Protein AF-A0AA85FNT6-F1 (afdb_monomer)

Mean predicted aligned error: 9.41 Å

Foldseek 3Di:
DDDDDDDDDDPPPPPPPPPDPPVPVVVVVVVVVVVCVVDHDFDDFLCVDPPDDQVVVLVVLCVVLVHDADPLLLQQLQEAPQQQVLVVVVCVVPPDDRRHHLQVLLVQLLVLLVVQQQVVCCVVCVPDDSVLSVLLSCVLLPLQNQLVLLVVSVSQRNHRHADPDDSPDPDDRRDGDDSNSSSSSSSSVLSSLVVVPSVRSSVSCVVRSVVVVVVDDSCVRDPDPDVQVVVQVVCVVVVHDHDDDD

Nearest PDB structures (foldseek):
  7o9m-assembly1_c  TM=8.643E-01  e=1.124E-13  Homo sapiens
  7odt-assembly1_c  TM=8.786E-01  e=1.247E-13  Homo sapiens
  7oib-assembly1_c  TM=8.554E-01  e=7.805E-12  Homo sapiens
  1o0w-assembly1_A  TM=7.089E-01  e=4.058E-07  Thermotoga maritima
  3o2r-assembly2_D  TM=8.645E-01  e=4.260E-05  Campylobacter jejuni subsp. jejuni NCTC 11168 = ATCC 700819

Structure (mmCIF, N/CA/C/O backbone):
data_AF-A0AA85FNT6-F1
#
_entry.id   AF-A0AA85FNT6-F1
#
loop_
_atom_site.group_PDB
_atom_site.id
_atom_site.type_symbol
_atom_site.label_atom_id
_atom_site.label_alt_id
_atom_site.label_comp_id
_atom_site.label_asym_id
_atom_site.label_entity_id
_atom_site.label_seq_id
_atom_site.pdbx_PDB_ins_code
_atom_site.Cartn_x
_atom_site.Cartn_y
_atom_site.Cartn_z
_atom_site.occupancy
_atom_site.B_iso_or_equiv
_atom_site.auth_seq_id
_atom_site.auth_comp_id
_atom_site.auth_asym_id
_atom_site.auth_atom_id
_atom_site.pdbx_PDB_model_num
ATOM 1 N N . MET A 1 1 ? 49.563 -28.544 -79.074 1.00 44.88 1 MET A N 1
ATOM 2 C CA . MET A 1 1 ? 48.655 -28.972 -77.990 1.00 44.88 1 MET A CA 1
ATOM 3 C C . MET A 1 1 ? 49.356 -28.775 -76.656 1.00 44.88 1 MET A C 1
ATOM 5 O O . MET A 1 1 ? 50.267 -29.529 -76.359 1.00 44.88 1 MET A O 1
ATOM 9 N N . SER A 1 2 ? 48.954 -27.779 -75.871 1.00 40.62 2 SER A N 1
ATOM 10 C CA . SER A 1 2 ? 49.298 -27.687 -74.444 1.00 40.62 2 SER A CA 1
ATOM 11 C C . SER A 1 2 ? 48.318 -26.716 -73.781 1.00 40.62 2 SER A C 1
ATOM 13 O O . SER A 1 2 ? 48.414 -25.503 -73.935 1.00 40.62 2 SER A O 1
ATOM 15 N N . ARG A 1 3 ? 47.294 -27.256 -73.109 1.00 41.88 3 ARG A N 1
ATOM 16 C CA . ARG A 1 3 ? 46.358 -26.456 -72.310 1.00 41.88 3 ARG A CA 1
ATOM 17 C C . ARG A 1 3 ? 47.029 -26.152 -70.971 1.00 41.88 3 ARG A C 1
ATOM 19 O O . ARG A 1 3 ? 47.215 -27.058 -70.165 1.00 41.88 3 ARG A O 1
ATOM 26 N N . LEU A 1 4 ? 47.402 -24.893 -70.754 1.00 47.88 4 LEU A N 1
ATOM 27 C CA . LEU A 1 4 ? 47.796 -24.389 -69.441 1.00 47.88 4 LEU A CA 1
ATOM 28 C C . LEU A 1 4 ? 46.531 -24.279 -68.582 1.00 47.88 4 LEU A C 1
ATOM 30 O O . LEU A 1 4 ? 45.685 -23.421 -68.820 1.00 47.88 4 LEU A O 1
ATOM 34 N N . PHE A 1 5 ? 46.379 -25.177 -67.611 1.00 47.12 5 PHE A N 1
ATOM 35 C CA . PHE A 1 5 ? 45.337 -25.071 -66.596 1.00 47.12 5 PHE A CA 1
ATOM 36 C C . PHE A 1 5 ? 45.746 -24.005 -65.576 1.00 47.12 5 PHE A C 1
ATOM 38 O O . PHE A 1 5 ? 46.570 -24.246 -64.697 1.00 47.12 5 PHE A O 1
ATOM 45 N N . THR A 1 6 ? 45.173 -22.812 -65.697 1.00 53.00 6 THR A N 1
ATOM 46 C CA . THR A 1 6 ? 45.222 -21.785 -64.655 1.00 53.00 6 THR A CA 1
ATOM 47 C C . THR A 1 6 ? 44.269 -22.188 -63.532 1.00 53.00 6 THR A C 1
ATOM 49 O O . THR A 1 6 ? 43.051 -22.083 -63.675 1.00 53.00 6 THR A O 1
ATOM 52 N N . LEU A 1 7 ? 44.812 -22.674 -62.416 1.00 51.44 7 LEU A N 1
ATOM 53 C CA . LEU A 1 7 ? 44.054 -22.897 -61.186 1.00 51.44 7 LEU A CA 1
ATOM 54 C C . LEU A 1 7 ? 43.831 -21.546 -60.496 1.00 51.44 7 LEU A C 1
ATOM 56 O O . LEU A 1 7 ? 44.706 -21.041 -59.798 1.00 51.44 7 LEU A O 1
ATOM 60 N N . SER A 1 8 ? 42.662 -20.945 -60.702 1.00 50.38 8 SER A N 1
ATOM 61 C CA . SER A 1 8 ? 42.194 -19.818 -59.893 1.00 50.38 8 SER A CA 1
ATOM 62 C C . SER A 1 8 ? 41.763 -20.335 -58.513 1.00 50.38 8 SER A C 1
ATOM 64 O O . SER A 1 8 ? 40.858 -21.176 -58.457 1.00 50.38 8 SER A O 1
ATOM 66 N N . PRO A 1 9 ? 42.348 -19.870 -57.395 1.00 51.34 9 PRO A N 1
ATOM 67 C CA . PRO A 1 9 ? 41.895 -20.279 -56.076 1.00 51.34 9 PRO A CA 1
ATOM 68 C C . PRO A 1 9 ? 40.544 -19.618 -55.795 1.00 51.34 9 PRO A C 1
ATOM 70 O O . PRO A 1 9 ? 40.451 -18.411 -55.577 1.00 51.34 9 PRO A O 1
ATOM 73 N N . VAL A 1 10 ? 39.477 -20.415 -55.802 1.00 57.47 10 VAL A N 1
ATOM 74 C CA . VAL A 1 10 ? 38.183 -19.993 -55.266 1.00 57.47 10 VAL A CA 1
ATOM 75 C C . VAL A 1 10 ? 38.338 -19.933 -53.747 1.00 57.47 10 VAL A C 1
ATOM 77 O O . VAL A 1 10 ? 38.348 -20.963 -53.073 1.00 57.47 10 VAL A O 1
ATOM 80 N N . LEU A 1 11 ? 38.497 -18.728 -53.199 1.00 51.62 11 LEU A N 1
ATOM 81 C CA . LEU A 1 11 ? 38.378 -18.494 -51.762 1.00 51.62 11 LEU A CA 1
ATOM 82 C C . LEU A 1 11 ? 36.908 -18.668 -51.372 1.00 51.62 11 LEU A C 1
ATOM 84 O O . LEU A 1 11 ? 36.124 -17.723 -51.369 1.00 51.62 11 LEU A O 1
ATOM 88 N N . ILE A 1 12 ? 36.532 -19.904 -51.055 1.00 54.34 12 ILE A N 1
ATOM 89 C CA . ILE A 1 12 ? 35.276 -20.189 -50.371 1.00 54.34 12 ILE A CA 1
ATOM 90 C C . ILE A 1 12 ? 35.429 -19.600 -48.968 1.00 54.34 12 ILE A C 1
ATOM 92 O O . ILE A 1 12 ? 36.213 -20.103 -48.158 1.00 54.34 12 ILE A O 1
ATOM 96 N N . SER A 1 13 ? 34.707 -18.520 -48.671 1.00 54.81 13 SER A N 1
ATOM 97 C CA . SER A 1 13 ? 34.560 -18.030 -47.305 1.00 54.81 13 SER A CA 1
ATOM 98 C C . SER A 1 13 ? 33.762 -19.067 -46.515 1.00 54.81 13 SER A C 1
ATOM 100 O O . SER A 1 13 ? 32.540 -19.025 -46.399 1.00 54.81 13 SER A O 1
ATOM 102 N N . CYS A 1 14 ? 34.466 -20.060 -45.977 1.00 51.88 14 CYS A N 1
ATOM 103 C CA . CYS A 1 14 ? 33.907 -20.973 -45.000 1.00 51.88 14 CYS A CA 1
ATOM 104 C C . CYS A 1 14 ? 33.546 -20.146 -43.765 1.00 51.88 14 CYS A C 1
ATOM 106 O O . CYS A 1 14 ? 34.379 -19.958 -42.874 1.00 51.88 14 CYS A O 1
ATOM 108 N N . VAL A 1 15 ? 32.305 -19.659 -43.690 1.00 54.59 15 VAL A N 1
ATOM 109 C CA . VAL A 1 15 ? 31.705 -19.225 -42.430 1.00 54.59 15 VAL A CA 1
ATOM 110 C C . VAL A 1 15 ? 31.630 -20.480 -41.572 1.00 54.59 15 VAL A C 1
ATOM 112 O O . VAL A 1 15 ? 30.659 -21.237 -41.605 1.00 54.59 15 VAL A O 1
ATOM 115 N N . ARG A 1 16 ? 32.713 -20.760 -40.841 1.00 52.28 16 ARG A N 1
ATOM 116 C CA . ARG A 1 16 ? 32.728 -21.787 -39.811 1.00 52.28 16 ARG A CA 1
ATOM 117 C C . ARG A 1 16 ? 31.707 -21.327 -38.780 1.00 52.28 16 ARG A C 1
ATOM 119 O O . ARG A 1 16 ? 32.028 -20.532 -37.902 1.00 52.28 16 ARG A O 1
ATOM 126 N N . HIS A 1 17 ? 30.486 -21.848 -38.862 1.00 54.78 17 HIS A N 1
ATOM 127 C CA . HIS A 1 17 ? 29.647 -21.996 -37.683 1.00 54.78 17 HIS A CA 1
ATOM 128 C C . HIS A 1 17 ? 30.419 -22.924 -36.744 1.00 54.78 17 HIS A C 1
ATOM 130 O O . HIS A 1 17 ? 30.263 -24.145 -36.775 1.00 54.78 17 HIS A O 1
ATOM 136 N N . GLY A 1 18 ? 31.359 -22.350 -35.991 1.00 64.19 18 GLY A N 1
ATOM 137 C CA . GLY A 1 18 ? 32.153 -23.063 -35.011 1.00 64.19 18 GLY A CA 1
ATOM 138 C C . GLY A 1 18 ? 31.174 -23.656 -34.021 1.00 64.19 18 GLY A C 1
ATOM 139 O O . GLY A 1 18 ? 30.570 -22.926 -33.234 1.00 64.19 18 GLY A O 1
ATOM 140 N N . ARG A 1 19 ? 30.957 -24.973 -34.104 1.00 71.81 19 ARG A N 1
ATOM 141 C CA . ARG A 1 19 ? 30.133 -25.689 -33.136 1.00 71.81 19 ARG A CA 1
ATOM 142 C C . ARG A 1 19 ? 30.777 -25.448 -31.778 1.00 71.81 19 ARG A C 1
ATOM 144 O O . ARG A 1 19 ? 31.842 -25.996 -31.501 1.00 71.81 19 ARG A O 1
ATOM 151 N N . ARG A 1 20 ? 30.168 -24.585 -30.958 1.00 78.94 20 ARG A N 1
ATOM 152 C CA . ARG A 1 20 ? 30.641 -24.349 -29.593 1.00 78.94 20 ARG A CA 1
ATOM 153 C C . ARG A 1 20 ? 30.646 -25.703 -28.884 1.00 78.94 20 ARG A C 1
ATOM 155 O O . ARG A 1 20 ? 29.611 -26.378 -28.899 1.00 78.94 20 ARG A O 1
ATOM 162 N N . PRO A 1 21 ? 31.776 -26.137 -28.308 1.00 86.62 21 PRO A N 1
ATOM 163 C CA . PRO A 1 21 ? 31.811 -27.417 -27.634 1.00 86.62 21 PRO A CA 1
ATOM 164 C C . PRO A 1 21 ? 30.814 -27.429 -26.472 1.00 86.62 21 PRO A C 1
ATOM 166 O O . PRO A 1 21 ? 30.593 -26.422 -25.793 1.00 86.62 21 PRO A O 1
ATOM 169 N N . ARG A 1 22 ? 30.179 -28.589 -26.268 1.00 87.62 22 ARG A N 1
ATOM 170 C CA . ARG A 1 22 ? 29.011 -28.746 -25.384 1.00 87.62 22 ARG A CA 1
ATOM 171 C C . ARG A 1 22 ? 29.302 -28.347 -23.929 1.00 87.62 22 ARG A C 1
ATOM 173 O O . ARG A 1 22 ? 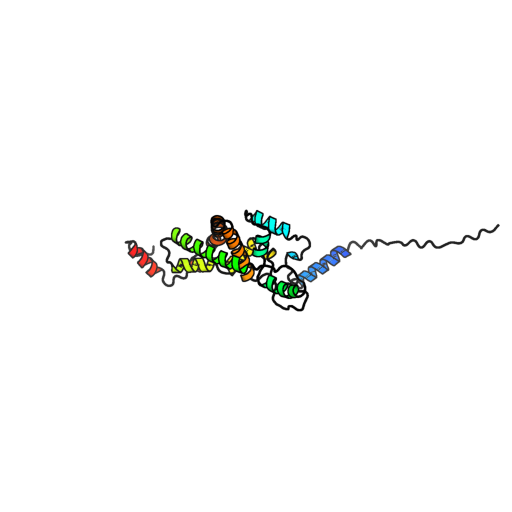28.378 -27.946 -23.233 1.00 87.62 22 ARG A O 1
ATOM 180 N N . PHE A 1 23 ? 30.569 -28.388 -23.504 1.00 90.62 23 PHE A N 1
ATOM 181 C CA . PHE A 1 23 ? 31.010 -28.005 -22.159 1.00 90.62 23 PHE A CA 1
ATOM 182 C C . PHE A 1 23 ? 30.989 -26.489 -21.892 1.00 90.62 23 PHE A C 1
ATOM 184 O O . PHE A 1 23 ? 30.957 -26.087 -20.734 1.00 90.62 23 PHE A O 1
ATOM 191 N N . ILE A 1 24 ? 30.977 -25.630 -22.921 1.00 93.38 24 ILE A N 1
ATOM 192 C CA . ILE A 1 24 ? 31.037 -24.171 -22.715 1.00 93.38 24 ILE A CA 1
ATOM 193 C C . ILE A 1 24 ? 29.790 -23.668 -21.991 1.00 93.38 24 ILE A C 1
ATOM 195 O O . ILE A 1 24 ? 29.893 -22.856 -21.081 1.00 93.38 24 ILE A O 1
ATOM 199 N N . ARG A 1 25 ? 28.602 -24.147 -22.377 1.00 93.19 25 ARG A N 1
ATOM 200 C CA . ARG A 1 25 ? 27.343 -23.722 -21.751 1.00 93.19 25 ARG A CA 1
ATOM 201 C C . ARG A 1 25 ? 27.286 -24.044 -20.248 1.00 93.19 25 ARG A C 1
ATOM 203 O O . ARG A 1 25 ? 26.996 -23.115 -19.499 1.00 93.19 25 ARG A O 1
ATOM 210 N N . PRO A 1 26 ? 27.534 -25.287 -19.784 1.00 96.12 26 PRO A N 1
ATOM 211 C CA . PRO A 1 26 ? 27.536 -25.577 -18.352 1.00 96.12 26 PRO A CA 1
ATOM 212 C C . PRO A 1 26 ? 28.652 -24.828 -17.616 1.00 96.12 26 PRO A C 1
ATOM 214 O O . PRO A 1 26 ? 28.397 -24.325 -16.532 1.00 96.12 26 PRO A O 1
ATOM 217 N N . TYR A 1 27 ? 29.831 -24.658 -18.224 1.00 96.00 27 TYR A N 1
ATOM 218 C CA . TYR A 1 27 ? 30.920 -23.883 -17.622 1.00 96.00 27 TYR A CA 1
ATOM 219 C C . TYR A 1 27 ? 30.566 -22.398 -17.423 1.00 96.00 27 TYR A C 1
ATOM 221 O O . TYR A 1 27 ? 30.774 -21.849 -16.348 1.00 96.00 27 TYR A O 1
ATOM 229 N N . LEU A 1 28 ? 29.981 -21.739 -18.430 1.00 96.44 28 LEU A N 1
ATOM 230 C CA . LEU A 1 28 ? 29.539 -20.343 -18.305 1.00 96.44 28 LEU A CA 1
ATOM 231 C C . LEU A 1 28 ? 28.401 -20.180 -17.292 1.00 96.44 28 LEU A C 1
ATOM 233 O O . LEU A 1 28 ? 28.330 -19.148 -16.629 1.00 96.44 28 LEU A O 1
ATOM 237 N N . ARG A 1 29 ? 27.523 -21.183 -17.173 1.00 95.94 29 ARG A N 1
ATOM 238 C CA . ARG A 1 29 ? 26.463 -21.197 -16.161 1.00 95.94 29 ARG A CA 1
ATOM 239 C C . ARG A 1 29 ? 27.050 -21.304 -14.753 1.00 95.94 29 ARG A C 1
ATOM 241 O O . ARG A 1 29 ? 26.699 -20.494 -13.914 1.00 95.94 29 ARG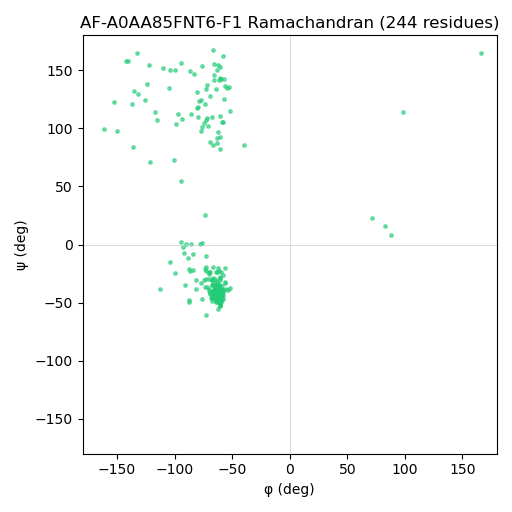 A O 1
ATOM 248 N N . ASP A 1 30 ? 28.012 -22.200 -14.545 1.00 96.94 30 ASP A N 1
ATOM 249 C CA . ASP A 1 30 ? 28.738 -22.325 -13.274 1.00 96.94 30 ASP A CA 1
ATOM 250 C C . ASP A 1 30 ? 29.470 -21.020 -12.904 1.00 96.94 30 ASP A C 1
ATOM 252 O O . ASP A 1 30 ? 29.355 -20.535 -11.784 1.00 96.94 30 ASP A O 1
ATOM 256 N N . LEU A 1 31 ? 30.141 -20.359 -13.857 1.00 96.19 31 LEU A N 1
ATOM 257 C CA . LEU A 1 31 ? 30.739 -19.037 -13.609 1.00 96.19 31 LEU A CA 1
ATOM 258 C C . LEU A 1 31 ? 29.706 -17.960 -13.237 1.00 96.19 31 LEU A C 1
ATOM 260 O O . LEU A 1 31 ? 30.012 -17.077 -12.435 1.00 96.19 31 LEU A O 1
ATOM 264 N N . TYR A 1 32 ? 28.509 -18.007 -13.825 1.00 93.06 32 TYR A N 1
ATOM 265 C CA . TYR A 1 32 ? 27.414 -17.100 -13.481 1.00 93.06 32 TYR A CA 1
ATOM 266 C C . TYR A 1 32 ? 26.874 -17.381 -12.073 1.00 93.06 32 TYR A C 1
ATOM 268 O O . TYR A 1 32 ? 26.765 -16.456 -11.272 1.00 93.06 32 TYR A O 1
ATOM 276 N N . ASP A 1 33 ? 26.640 -18.647 -11.736 1.00 94.06 33 ASP A N 1
ATOM 277 C CA . ASP A 1 33 ? 26.146 -19.058 -10.420 1.00 94.06 33 ASP A CA 1
ATOM 278 C C . ASP A 1 33 ? 27.165 -18.705 -9.317 1.00 94.06 33 ASP A C 1
ATOM 280 O O . ASP A 1 33 ? 26.803 -18.168 -8.269 1.00 94.06 33 ASP A O 1
ATOM 284 N N . ARG A 1 34 ? 28.467 -18.887 -9.583 1.00 94.44 34 ARG A N 1
ATOM 285 C CA . ARG A 1 34 ? 29.553 -18.441 -8.690 1.00 94.44 34 ARG A CA 1
ATOM 286 C C . ARG A 1 34 ? 29.581 -16.926 -8.508 1.00 94.44 34 ARG A C 1
ATOM 288 O O . ARG A 1 34 ? 29.860 -16.464 -7.408 1.00 94.44 34 ARG A O 1
ATOM 295 N N . ARG A 1 35 ? 29.303 -16.147 -9.560 1.00 91.88 35 ARG A N 1
ATOM 296 C CA . ARG A 1 35 ? 29.206 -14.682 -9.460 1.00 91.88 35 ARG A CA 1
ATOM 297 C C . ARG A 1 35 ? 28.042 -14.273 -8.560 1.00 91.88 35 ARG A C 1
ATOM 299 O O . ARG A 1 35 ? 28.233 -13.410 -7.715 1.00 91.88 35 ARG A O 1
ATOM 306 N N . LEU A 1 36 ? 26.877 -14.904 -8.706 1.00 90.44 36 LEU A N 1
ATOM 307 C CA . LEU A 1 36 ? 25.726 -14.654 -7.830 1.00 90.44 36 LEU A CA 1
ATOM 308 C C . LEU A 1 36 ? 26.021 -15.021 -6.367 1.00 90.44 36 LEU A C 1
ATOM 310 O O . LEU A 1 36 ? 25.566 -14.338 -5.457 1.00 90.44 36 LEU A O 1
ATOM 314 N N . ALA A 1 37 ? 26.819 -16.067 -6.132 1.00 91.88 37 ALA A N 1
ATOM 315 C CA . ALA A 1 37 ? 27.238 -16.458 -4.786 1.00 91.88 37 ALA A CA 1
ATOM 316 C C . ALA A 1 37 ? 28.225 -15.471 -4.130 1.00 91.88 37 ALA A C 1
ATOM 318 O O . ALA A 1 37 ? 28.316 -15.436 -2.905 1.00 91.88 37 ALA A O 1
ATOM 319 N N . GLN A 1 38 ? 28.965 -14.672 -4.910 1.00 92.25 38 GLN A N 1
ATOM 320 C CA . GLN A 1 38 ? 29.897 -13.666 -4.376 1.00 92.25 38 GLN A CA 1
ATOM 321 C C . GLN A 1 38 ? 29.185 -12.450 -3.774 1.00 92.25 38 GLN A C 1
ATOM 323 O O . GLN A 1 38 ? 29.771 -11.754 -2.947 1.00 92.25 38 GLN A O 1
ATOM 328 N N . GLY A 1 39 ? 27.941 -12.187 -4.170 1.00 87.69 39 GLY A N 1
ATOM 329 C CA . GLY A 1 39 ? 27.155 -11.099 -3.613 1.00 87.69 39 GLY A CA 1
ATOM 330 C C . GLY A 1 39 ? 25.908 -10.786 -4.435 1.00 87.69 39 GLY A C 1
ATOM 331 O O . GLY A 1 39 ? 25.790 -11.213 -5.587 1.00 87.69 39 GLY A O 1
ATOM 332 N N . PRO A 1 40 ? 24.969 -10.028 -3.848 1.00 83.44 40 PRO A N 1
ATOM 333 C CA . PRO A 1 40 ? 23.765 -9.611 -4.545 1.00 83.44 40 PRO A CA 1
ATOM 334 C C . PRO A 1 40 ? 24.106 -8.668 -5.703 1.00 83.44 40 PRO A C 1
ATOM 336 O O . PRO A 1 40 ? 24.982 -7.808 -5.600 1.00 83.44 40 PRO A O 1
ATOM 339 N N . GLU A 1 41 ? 23.385 -8.816 -6.8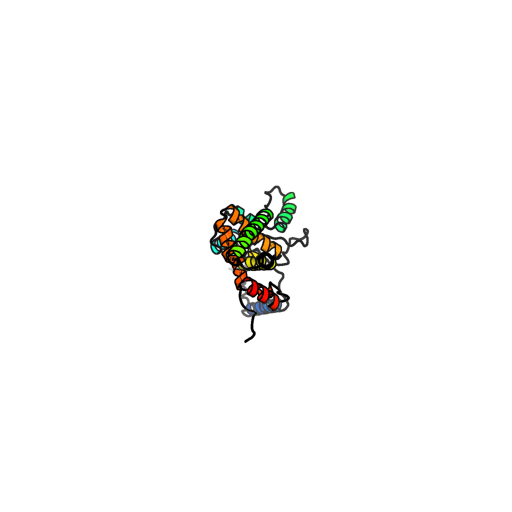13 1.00 81.81 41 GLU A N 1
ATOM 340 C CA . GLU A 1 41 ? 23.441 -7.839 -7.897 1.00 81.81 41 GLU A CA 1
ATOM 341 C C . GLU A 1 41 ? 22.857 -6.494 -7.437 1.00 81.81 41 GLU A C 1
ATOM 343 O O . GLU A 1 41 ? 22.025 -6.427 -6.530 1.00 81.81 41 GLU A O 1
ATOM 348 N N . ILE A 1 42 ? 23.280 -5.413 -8.097 1.00 83.25 42 ILE A N 1
ATOM 349 C CA . ILE A 1 42 ? 22.686 -4.086 -7.900 1.00 83.25 42 ILE A CA 1
ATOM 350 C C . ILE A 1 42 ? 21.185 -4.189 -8.171 1.00 83.25 42 ILE A C 1
ATOM 352 O O . ILE A 1 42 ? 20.771 -4.815 -9.153 1.00 83.25 42 ILE A O 1
ATOM 356 N N . TYR A 1 43 ? 20.380 -3.565 -7.311 1.00 85.75 43 TYR A N 1
ATOM 357 C CA . TYR A 1 43 ? 18.936 -3.542 -7.474 1.00 85.75 43 TYR A CA 1
ATOM 358 C C . TYR A 1 43 ? 18.558 -3.000 -8.856 1.00 85.75 43 TYR A C 1
ATOM 360 O O . TYR A 1 43 ? 19.091 -1.994 -9.322 1.00 85.75 43 TYR A O 1
ATOM 368 N N . ARG A 1 44 ? 17.617 -3.681 -9.511 1.00 85.44 44 ARG A N 1
ATOM 369 C CA . ARG A 1 44 ? 17.023 -3.227 -10.766 1.00 85.44 44 ARG A CA 1
ATOM 370 C C . ARG A 1 44 ? 15.513 -3.192 -10.603 1.00 85.44 44 ARG A C 1
ATOM 372 O O . ARG A 1 44 ? 14.933 -4.232 -10.269 1.00 85.44 44 ARG A O 1
ATOM 379 N N . PRO A 1 45 ? 14.862 -2.045 -10.844 1.00 88.31 45 PRO A N 1
ATOM 380 C CA . PRO A 1 45 ? 13.413 -1.961 -10.786 1.00 88.31 45 PRO A CA 1
ATOM 381 C C . PRO A 1 45 ? 12.788 -2.903 -11.819 1.00 88.31 45 PRO A C 1
ATOM 383 O O . PRO A 1 45 ? 13.370 -3.184 -12.871 1.00 88.31 45 PRO A O 1
ATOM 386 N N . ARG A 1 46 ? 11.567 -3.371 -11.541 1.00 90.19 46 ARG A N 1
ATOM 387 C CA . ARG A 1 46 ? 10.891 -4.365 -12.385 1.00 90.19 46 ARG A CA 1
ATOM 388 C C . ARG A 1 46 ? 10.754 -3.920 -13.848 1.00 90.19 46 ARG A C 1
ATOM 390 O O . ARG A 1 46 ? 10.868 -4.746 -14.751 1.00 90.19 46 ARG A O 1
ATOM 397 N N . LYS A 1 47 ? 10.604 -2.615 -14.072 1.00 88.56 47 LYS A N 1
ATOM 398 C CA . LYS A 1 47 ? 10.486 -2.008 -15.402 1.00 88.56 47 LYS A CA 1
ATOM 399 C C . LYS A 1 47 ? 11.693 -2.200 -16.328 1.00 88.56 47 LYS A C 1
ATOM 401 O O . LYS A 1 47 ? 11.529 -2.102 -17.538 1.00 88.56 47 LYS A O 1
ATOM 406 N N . ASP A 1 48 ? 12.879 -2.465 -15.779 1.00 87.81 48 ASP A N 1
ATOM 407 C CA . ASP A 1 48 ? 14.113 -2.607 -16.565 1.00 87.81 48 ASP A CA 1
ATOM 408 C C . ASP A 1 48 ? 14.276 -4.027 -17.145 1.00 87.81 48 ASP A C 1
ATOM 410 O O . ASP A 1 48 ? 15.185 -4.292 -17.935 1.00 87.81 48 ASP A O 1
ATOM 414 N N . TRP A 1 49 ? 13.412 -4.968 -16.752 1.00 88.88 49 TRP A N 1
ATOM 415 C CA . TRP A 1 49 ? 13.438 -6.347 -17.238 1.00 88.88 49 TRP A CA 1
ATOM 416 C C . TRP A 1 49 ? 12.713 -6.476 -18.587 1.00 88.88 49 TRP A C 1
ATOM 418 O O . TRP A 1 49 ? 11.709 -5.816 -18.824 1.00 88.88 49 TRP A O 1
ATOM 428 N N . LEU A 1 50 ? 13.185 -7.379 -19.463 1.00 88.31 50 LEU A N 1
ATOM 429 C CA . LEU A 1 50 ? 12.684 -7.514 -20.846 1.00 88.31 50 LEU A CA 1
ATOM 430 C C . LEU A 1 50 ? 11.170 -7.763 -20.960 1.00 88.31 50 LEU A C 1
ATOM 432 O O . LEU A 1 50 ? 10.549 -7.343 -21.930 1.00 88.31 50 LEU A O 1
ATOM 436 N N . CYS A 1 51 ? 10.578 -8.470 -19.998 1.00 88.62 51 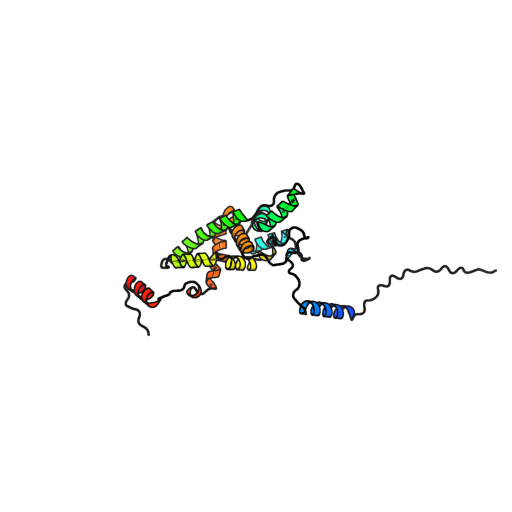CYS A N 1
ATOM 437 C CA . CYS A 1 51 ? 9.166 -8.848 -20.017 1.00 88.62 51 CYS A CA 1
ATOM 438 C C . CYS A 1 51 ? 8.313 -7.840 -19.235 1.00 88.62 51 CYS A C 1
ATOM 440 O O . CYS A 1 51 ? 7.619 -8.229 -18.296 1.00 88.62 51 CYS A O 1
ATOM 442 N N . TRP A 1 52 ? 8.410 -6.555 -19.579 1.00 93.81 52 TRP A N 1
ATOM 443 C CA . TRP A 1 52 ? 7.659 -5.489 -18.923 1.00 93.81 52 TRP A CA 1
ATOM 444 C C . TRP A 1 52 ? 6.988 -4.567 -19.937 1.00 93.81 52 TRP A C 1
ATOM 446 O O . TRP A 1 52 ? 7.635 -4.046 -20.844 1.00 93.81 52 TRP A O 1
ATOM 456 N N . ASN A 1 53 ? 5.689 -4.336 -19.757 1.00 94.69 53 ASN A N 1
ATOM 457 C CA . ASN A 1 53 ? 4.932 -3.357 -20.526 1.00 94.69 53 ASN A CA 1
ATOM 458 C C . ASN A 1 53 ? 4.004 -2.576 -19.586 1.00 94.69 53 ASN A C 1
ATOM 460 O O . ASN A 1 53 ? 3.150 -3.149 -18.912 1.00 94.69 53 ASN A O 1
ATOM 464 N N . ARG A 1 54 ? 4.178 -1.249 -19.554 1.00 93.69 54 ARG A N 1
ATOM 465 C CA . ARG A 1 54 ? 3.485 -0.352 -18.626 1.00 93.69 54 ARG A CA 1
ATOM 466 C C . ARG A 1 54 ? 1.965 -0.442 -18.753 1.00 93.69 54 ARG A C 1
ATOM 468 O O . ARG A 1 54 ? 1.298 -0.602 -17.736 1.00 93.69 54 ARG A O 1
ATOM 475 N N . ASP A 1 55 ? 1.434 -0.404 -19.970 1.00 94.19 55 ASP A N 1
ATOM 476 C CA . ASP A 1 55 ? -0.012 -0.367 -20.215 1.00 94.19 55 ASP A CA 1
ATOM 477 C C . ASP A 1 55 ? -0.692 -1.667 -19.787 1.00 94.19 55 ASP A C 1
ATOM 479 O O . ASP A 1 55 ? -1.755 -1.656 -19.159 1.00 94.19 55 ASP A O 1
ATOM 483 N N . SER A 1 56 ? -0.060 -2.805 -20.095 1.00 93.75 56 SER A N 1
ATOM 484 C CA . SER A 1 56 ? -0.583 -4.108 -19.689 1.00 93.75 56 SER A CA 1
ATOM 485 C C . SER A 1 56 ? -0.542 -4.274 -18.176 1.00 93.75 56 SER A C 1
ATOM 487 O O . SER A 1 56 ? -1.521 -4.742 -17.602 1.00 93.75 56 SER A O 1
ATOM 489 N N . GLU A 1 57 ? 0.535 -3.837 -17.521 1.00 94.75 57 GLU A N 1
ATOM 490 C CA . GLU A 1 57 ? 0.684 -3.937 -16.065 1.00 94.75 57 GLU A CA 1
ATOM 491 C C . GLU A 1 57 ? -0.344 -3.063 -15.337 1.00 94.75 57 GLU A C 1
ATOM 493 O O . GLU A 1 57 ? -0.987 -3.527 -14.397 1.00 94.75 57 GLU A O 1
ATOM 498 N N . LEU A 1 58 ? -0.591 -1.841 -15.825 1.00 94.44 58 LEU A N 1
A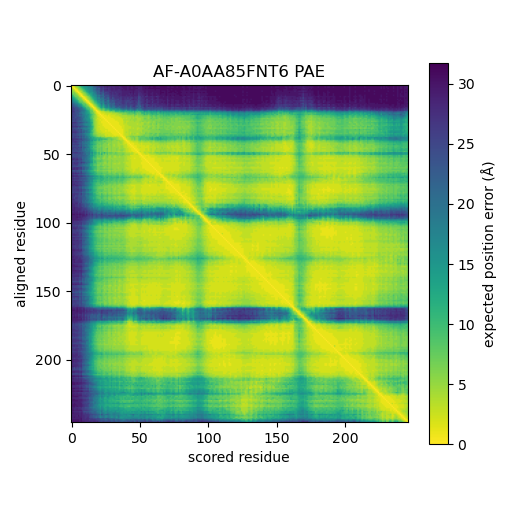TOM 499 C CA . LEU A 1 58 ? -1.652 -0.971 -15.308 1.00 94.44 58 LEU A CA 1
ATOM 500 C C . LEU A 1 58 ? -3.039 -1.610 -15.455 1.00 94.44 58 LEU A C 1
ATOM 502 O O . LEU A 1 58 ? -3.814 -1.647 -14.500 1.00 94.44 58 LEU A O 1
ATOM 506 N N . SER A 1 59 ? -3.345 -2.163 -16.631 1.00 93.94 59 SER A N 1
ATOM 507 C CA . SER A 1 59 ? -4.638 -2.818 -16.870 1.00 93.94 59 SER A CA 1
ATOM 508 C C . SER A 1 59 ? -4.835 -4.080 -16.019 1.00 93.94 59 SER A C 1
ATOM 510 O O . SER A 1 59 ? -5.930 -4.321 -15.500 1.00 93.94 59 SER A O 1
ATOM 512 N N . ALA A 1 60 ? -3.771 -4.865 -15.824 1.00 94.12 60 ALA A N 1
ATOM 513 C CA . ALA A 1 60 ? -3.783 -6.071 -15.007 1.00 94.12 60 ALA A CA 1
ATOM 514 C C . ALA A 1 60 ? -3.909 -5.737 -13.516 1.00 94.12 60 ALA A C 1
ATOM 516 O O . ALA A 1 60 ? -4.624 -6.429 -12.793 1.00 94.12 60 ALA A O 1
ATOM 517 N N . PHE A 1 61 ? -3.255 -4.668 -13.060 1.00 95.00 61 PHE A N 1
ATOM 518 C CA . PHE A 1 61 ? -3.373 -4.160 -11.696 1.00 95.00 61 PHE A CA 1
ATOM 519 C C . PHE A 1 61 ? -4.813 -3.744 -11.370 1.00 95.00 61 PHE A C 1
ATOM 521 O O . PHE A 1 61 ? -5.383 -4.229 -10.394 1.00 95.00 61 PHE A O 1
ATOM 528 N N . LEU A 1 62 ? -5.437 -2.935 -12.230 1.00 93.69 62 LEU A N 1
ATOM 529 C CA . LEU A 1 62 ? -6.832 -2.517 -12.056 1.00 93.69 62 LEU A CA 1
ATOM 530 C C . LEU A 1 62 ? -7.793 -3.716 -12.060 1.00 93.69 62 LEU A C 1
ATOM 532 O O . LEU A 1 62 ? -8.644 -3.838 -11.180 1.00 93.69 62 LEU A O 1
ATOM 536 N N . SER A 1 63 ? -7.590 -4.660 -12.985 1.00 94.00 63 SER A N 1
ATOM 537 C CA . SER A 1 63 ? -8.394 -5.889 -13.059 1.00 94.00 63 SER A CA 1
ATOM 538 C C . SER A 1 63 ? -8.249 -6.771 -11.814 1.00 94.00 63 SER A C 1
ATOM 540 O O . SER A 1 63 ? -9.214 -7.414 -11.413 1.00 94.00 63 SER A O 1
ATOM 542 N N . ARG A 1 64 ? -7.066 -6.792 -11.188 1.00 93.81 64 ARG A N 1
ATOM 543 C CA . ARG A 1 64 ? -6.789 -7.552 -9.957 1.00 93.81 64 ARG A CA 1
ATOM 544 C C . ARG A 1 64 ? -7.501 -6.968 -8.743 1.00 93.81 64 ARG A C 1
ATOM 546 O O . ARG A 1 64 ? -7.998 -7.726 -7.921 1.00 93.81 64 ARG A O 1
ATOM 553 N N . ILE A 1 65 ? -7.541 -5.642 -8.642 1.00 91.62 65 ILE A N 1
ATOM 554 C CA . ILE A 1 65 ? -8.272 -4.937 -7.580 1.00 91.62 65 ILE A CA 1
ATOM 555 C C . ILE A 1 65 ? -9.788 -5.000 -7.826 1.00 91.62 65 ILE A C 1
ATOM 557 O O . ILE A 1 65 ? -10.572 -4.878 -6.892 1.00 91.62 65 ILE A O 1
ATOM 561 N N . GLY A 1 66 ? -10.207 -5.241 -9.072 1.00 91.50 66 GLY A N 1
ATOM 562 C CA . GLY A 1 66 ? -11.617 -5.273 -9.460 1.00 91.50 66 GLY A CA 1
ATOM 563 C C . GLY A 1 66 ? -12.193 -3.882 -9.726 1.00 91.50 66 GLY A C 1
ATOM 564 O O . GLY A 1 66 ? -13.411 -3.726 -9.801 1.00 91.50 66 GLY A O 1
ATOM 565 N N . GLU A 1 67 ? -11.333 -2.878 -9.903 1.00 90.44 67 GLU A N 1
ATOM 566 C CA . GLU A 1 67 ? -11.729 -1.486 -10.098 1.00 90.44 67 GLU A CA 1
ATOM 567 C C . GLU A 1 67 ? -11.465 -1.006 -11.524 1.00 90.44 67 GLU A C 1
ATOM 569 O O . GLU A 1 67 ? -10.579 -1.487 -12.231 1.00 90.44 67 GLU A O 1
ATOM 574 N N . LYS A 1 68 ? -12.267 -0.036 -11.967 1.00 90.62 68 LYS A N 1
ATOM 575 C CA . LYS A 1 68 ? -12.133 0.604 -13.281 1.00 90.62 68 LYS A CA 1
ATOM 576 C C . LYS A 1 68 ? -11.832 2.077 -13.061 1.00 90.62 68 LYS A C 1
ATOM 578 O O . LYS A 1 68 ? -12.698 2.780 -12.556 1.00 90.62 68 LYS A O 1
ATOM 583 N N . LEU A 1 69 ? -10.631 2.493 -13.449 1.00 91.06 69 LEU A N 1
ATOM 584 C CA . LEU A 1 69 ? -10.153 3.873 -13.408 1.00 91.06 69 LEU A CA 1
ATOM 585 C C . LEU A 1 69 ? -9.730 4.309 -14.812 1.00 91.06 69 LEU A C 1
ATOM 587 O O . LEU A 1 69 ? -9.355 3.477 -15.646 1.00 91.06 69 LEU A O 1
ATOM 591 N N . GLU A 1 70 ? -9.776 5.612 -15.069 1.00 91.44 70 GLU A N 1
ATOM 592 C CA . GLU A 1 70 ? -9.222 6.182 -16.296 1.00 91.44 70 GLU A CA 1
ATOM 593 C C . GLU A 1 70 ? -7.698 6.017 -16.333 1.00 91.44 70 GLU A C 1
ATOM 595 O O . GLU A 1 70 ? -7.024 6.084 -15.302 1.00 91.44 70 GLU A O 1
ATOM 600 N N . LYS A 1 71 ? -7.148 5.805 -17.537 1.00 89.44 71 LYS A N 1
ATOM 601 C CA . LYS A 1 71 ? -5.709 5.570 -17.738 1.00 89.44 71 LYS A CA 1
ATOM 602 C C . LYS A 1 71 ? -4.862 6.747 -17.252 1.00 89.44 71 LYS A C 1
ATOM 604 O O . LYS A 1 71 ? -3.888 6.548 -16.535 1.00 89.44 71 LYS A O 1
ATOM 609 N N . ASP A 1 72 ? -5.290 7.959 -17.576 1.00 91.25 72 ASP A N 1
ATOM 610 C CA . ASP A 1 72 ? -4.576 9.177 -17.204 1.00 91.25 72 ASP A CA 1
ATOM 611 C C . ASP A 1 72 ? -4.561 9.353 -15.675 1.00 91.25 72 ASP A C 1
ATOM 613 O O . ASP A 1 72 ? -3.536 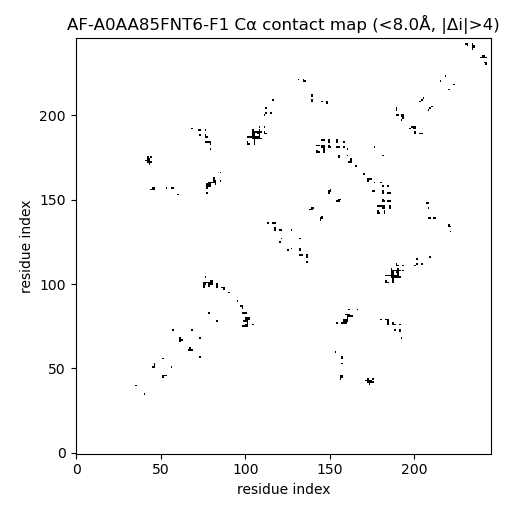9.693 -15.090 1.00 91.25 72 ASP A O 1
ATOM 617 N N . LEU A 1 73 ? -5.669 9.027 -14.998 1.00 93.69 73 LEU A N 1
ATOM 618 C CA . LEU A 1 73 ? -5.759 9.100 -13.538 1.00 93.69 73 LEU A CA 1
ATOM 619 C C . LEU A 1 73 ? -4.857 8.071 -12.847 1.00 93.69 73 LEU A C 1
ATOM 621 O O . LEU A 1 73 ? -4.174 8.419 -11.885 1.00 93.69 73 LEU A O 1
ATOM 625 N N . ILE A 1 74 ? -4.822 6.818 -13.317 1.00 94.50 74 ILE A N 1
ATOM 626 C CA . ILE A 1 74 ? -3.963 5.790 -12.702 1.00 94.50 74 ILE A CA 1
ATOM 627 C C . ILE A 1 74 ? -2.472 6.083 -12.919 1.00 94.50 74 ILE A C 1
ATO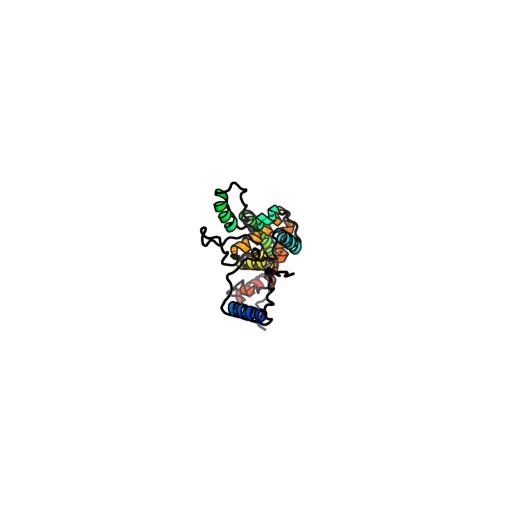M 629 O O . ILE A 1 74 ? -1.654 5.762 -12.054 1.00 94.50 74 ILE A O 1
ATOM 633 N N . GLU A 1 75 ? -2.108 6.724 -14.031 1.00 93.88 75 GLU A N 1
ATOM 634 C CA . GLU A 1 75 ? -0.744 7.213 -14.229 1.00 93.88 75 GLU A CA 1
ATOM 635 C C . GLU A 1 75 ? -0.372 8.239 -13.162 1.00 93.88 75 GLU A C 1
ATOM 637 O O . GLU A 1 75 ? 0.655 8.054 -12.508 1.00 93.88 75 GLU A O 1
ATOM 642 N N . VAL A 1 76 ? -1.239 9.230 -12.920 1.00 94.50 76 VAL A N 1
ATOM 643 C CA . VAL A 1 76 ? -1.027 10.250 -11.880 1.00 94.50 76 VAL A CA 1
ATOM 644 C C . VAL A 1 76 ? -0.967 9.634 -10.483 1.00 94.50 76 VAL A C 1
ATOM 646 O O . VAL A 1 76 ? -0.130 10.026 -9.681 1.00 94.50 76 VAL A O 1
ATOM 649 N N . VAL A 1 77 ? -1.805 8.640 -10.174 1.00 96.19 77 VAL A N 1
ATOM 650 C CA . VAL A 1 77 ? -1.785 7.932 -8.877 1.00 96.19 77 VAL A CA 1
ATOM 651 C C . VAL A 1 77 ? -0.426 7.276 -8.603 1.00 96.19 77 VAL A C 1
ATOM 653 O O . VAL A 1 77 ? 0.062 7.283 -7.469 1.00 96.19 77 VAL A O 1
ATOM 656 N N . LEU A 1 78 ? 0.192 6.706 -9.639 1.00 95.56 78 LEU A N 1
ATOM 657 C CA . LEU A 1 78 ? 1.429 5.934 -9.532 1.00 95.56 78 LEU A CA 1
ATOM 658 C C . LEU A 1 78 ? 2.695 6.765 -9.783 1.00 95.56 78 LEU A C 1
ATOM 660 O O . LEU A 1 78 ? 3.789 6.195 -9.762 1.00 95.56 78 LEU A O 1
ATOM 664 N N . THR A 1 79 ? 2.580 8.074 -10.014 1.00 94.00 79 THR A N 1
ATOM 665 C CA . THR A 1 79 ? 3.715 9.000 -10.130 1.00 94.00 79 THR A CA 1
ATOM 666 C C . THR A 1 79 ? 3.974 9.727 -8.821 1.00 94.00 79 THR A C 1
ATOM 668 O O . THR A 1 79 ? 3.209 10.590 -8.395 1.00 94.00 79 THR A O 1
ATOM 671 N N . ASP A 1 80 ? 5.108 9.410 -8.201 1.00 93.50 80 ASP A N 1
ATOM 672 C CA . ASP A 1 80 ? 5.563 10.098 -7.001 1.00 93.50 80 ASP A CA 1
ATOM 673 C C . ASP A 1 80 ? 6.158 11.481 -7.320 1.00 93.50 80 ASP A C 1
ATOM 675 O O . ASP A 1 80 ? 6.740 11.714 -8.389 1.00 93.50 80 ASP A O 1
ATOM 679 N N . ARG A 1 81 ? 6.101 12.383 -6.335 1.00 90.38 81 ARG A N 1
ATOM 680 C CA . ARG A 1 81 ? 6.696 13.726 -6.403 1.00 90.38 81 ARG A CA 1
ATOM 681 C C . ARG A 1 81 ? 8.179 13.697 -6.781 1.00 90.38 81 ARG A C 1
ATOM 683 O O . ARG A 1 81 ? 8.625 14.535 -7.561 1.00 90.38 81 ARG A O 1
ATOM 690 N N . SER A 1 82 ? 8.951 12.732 -6.270 1.00 87.69 82 SER A N 1
ATOM 691 C CA . SER A 1 82 ? 10.384 12.597 -6.586 1.00 87.69 82 SER A CA 1
ATOM 692 C C . SER A 1 82 ? 10.645 12.301 -8.063 1.00 87.69 82 SER A C 1
ATOM 694 O O . SER A 1 82 ? 11.688 12.672 -8.609 1.00 87.69 82 SER A O 1
ATOM 696 N N . TYR A 1 83 ? 9.724 11.598 -8.721 1.00 87.75 83 TYR A N 1
ATOM 697 C CA . TYR A 1 83 ? 9.828 11.276 -10.136 1.00 87.75 83 TYR A CA 1
ATOM 698 C C . TYR A 1 83 ? 9.496 12.494 -10.985 1.00 87.75 83 TYR A C 1
ATOM 700 O O . TYR A 1 83 ? 10.256 12.848 -11.888 1.00 87.75 83 TYR A O 1
ATOM 708 N N . SER A 1 84 ? 8.402 13.170 -10.654 1.00 86.81 84 SER A N 1
ATOM 709 C CA . SER A 1 84 ? 7.991 14.379 -11.353 1.00 86.81 84 SER A CA 1
ATOM 710 C C . SER A 1 84 ? 9.008 15.510 -11.231 1.00 86.81 84 SER A C 1
ATOM 712 O O . SER A 1 84 ? 9.363 16.122 -12.240 1.00 86.81 84 SER A O 1
ATOM 714 N N . SER A 1 85 ? 9.578 15.732 -10.041 1.00 84.19 85 SER A N 1
ATOM 715 C CA . SER A 1 85 ? 10.611 16.752 -9.840 1.00 84.19 85 SER A CA 1
ATOM 716 C C . SER A 1 85 ? 11.852 16.481 -10.695 1.00 84.19 85 SER A C 1
ATOM 718 O O . SER A 1 85 ? 12.372 17.387 -11.343 1.00 84.19 85 SER A O 1
ATOM 720 N N . PHE A 1 86 ? 12.296 15.222 -10.762 1.00 80.31 86 PHE A N 1
ATOM 721 C CA . PHE A 1 86 ? 13.444 14.815 -11.575 1.00 80.31 86 PHE A CA 1
ATOM 722 C C . PHE A 1 86 ? 13.215 15.057 -13.071 1.00 80.31 86 PHE A C 1
ATOM 724 O O . PHE A 1 86 ? 14.093 15.572 -13.766 1.00 80.31 86 PHE A O 1
ATOM 731 N N . TRP A 1 87 ? 12.033 14.707 -13.578 1.00 76.62 87 TRP A N 1
ATOM 732 C CA . TRP A 1 87 ? 11.702 14.930 -14.983 1.00 76.62 87 TRP A CA 1
ATOM 733 C C . TRP A 1 87 ? 11.418 16.388 -15.306 1.00 76.62 87 TRP A C 1
ATOM 735 O O . TRP A 1 87 ? 11.731 16.807 -16.412 1.00 76.62 87 TRP A O 1
ATOM 745 N N . SER A 1 88 ? 10.888 17.168 -14.367 1.00 74.31 88 SER A N 1
ATOM 746 C CA . SER A 1 88 ? 10.674 18.607 -14.550 1.00 74.31 88 SER A CA 1
ATOM 747 C C . SER A 1 88 ? 11.993 19.342 -14.802 1.00 74.31 88 SER A C 1
ATOM 749 O O . SER A 1 88 ? 12.055 20.182 -15.694 1.00 74.31 88 SER A O 1
ATOM 751 N N . VAL A 1 89 ? 13.072 18.956 -14.107 1.00 70.62 89 VAL A N 1
ATOM 752 C CA . VAL A 1 89 ? 14.425 19.486 -14.361 1.00 70.62 89 VAL A CA 1
ATOM 753 C C . VAL A 1 89 ? 14.907 19.131 -15.771 1.00 70.62 89 VAL A C 1
ATOM 755 O O . VAL A 1 89 ? 15.338 20.014 -16.502 1.00 70.62 89 VAL A O 1
ATOM 758 N N . LYS A 1 90 ? 14.764 17.868 -16.200 1.00 67.56 90 LYS A N 1
ATOM 759 C CA . LYS A 1 90 ? 15.131 17.441 -17.568 1.00 67.56 90 LYS A CA 1
ATOM 760 C C . LYS A 1 90 ? 14.252 18.059 -18.664 1.00 67.56 90 LYS A C 1
ATOM 762 O O . LYS A 1 90 ? 14.689 18.211 -19.799 1.00 67.56 90 LYS A O 1
ATOM 767 N N . LYS A 1 91 ? 12.993 18.377 -18.355 1.00 65.19 91 LYS A N 1
ATOM 768 C CA . LYS A 1 91 ? 12.012 18.929 -19.303 1.00 65.19 91 LYS A CA 1
ATOM 769 C C . LYS A 1 91 ? 12.099 20.436 -19.475 1.00 65.19 91 LYS A C 1
ATOM 771 O O . LYS A 1 91 ? 11.692 20.914 -20.524 1.00 65.19 91 LYS A O 1
ATOM 776 N N . ALA A 1 92 ? 12.660 21.178 -18.521 1.00 60.78 92 ALA A N 1
ATOM 777 C CA . ALA A 1 92 ? 12.987 22.591 -18.737 1.00 60.78 92 ALA A CA 1
ATOM 778 C C . ALA A 1 92 ? 13.910 22.794 -19.961 1.00 60.78 92 ALA A C 1
ATOM 780 O O . ALA A 1 92 ? 13.950 23.873 -20.539 1.00 60.78 92 ALA A O 1
ATOM 781 N N . GLU A 1 93 ? 14.608 21.737 -20.384 1.00 61.38 93 GLU A N 1
ATOM 782 C CA . GLU A 1 93 ? 15.453 21.703 -21.579 1.00 61.38 93 GLU A CA 1
ATOM 783 C C . GLU A 1 93 ? 14.683 21.309 -22.863 1.00 61.38 93 GLU A C 1
ATOM 785 O O . GLU A 1 93 ? 15.223 21.427 -23.961 1.00 61.38 93 GLU A O 1
ATOM 790 N N . SER A 1 94 ? 13.436 20.823 -22.762 1.00 58.47 94 SER A N 1
ATOM 791 C CA . SER A 1 94 ? 12.633 20.302 -23.882 1.00 58.47 94 SER A CA 1
ATOM 792 C C . SER A 1 94 ? 11.115 20.493 -23.669 1.00 58.47 94 SER A C 1
ATOM 794 O O . SER A 1 94 ? 10.464 19.679 -23.010 1.00 58.47 94 SER A O 1
ATOM 796 N N . ASP A 1 95 ? 10.552 21.561 -24.258 1.00 54.47 95 ASP A N 1
ATOM 797 C CA . ASP A 1 95 ? 9.138 22.004 -24.219 1.00 54.47 95 ASP A CA 1
ATOM 798 C C . ASP A 1 95 ? 8.096 20.866 -24.307 1.00 54.47 95 ASP A C 1
ATOM 800 O O . ASP A 1 95 ? 7.571 20.527 -25.370 1.00 54.47 95 ASP A O 1
ATOM 804 N N . SER A 1 96 ? 7.756 20.254 -23.172 1.00 62.62 96 SER A N 1
ATOM 805 C CA . SER A 1 96 ? 6.841 19.112 -23.102 1.00 62.62 96 SER A CA 1
ATOM 806 C C . SER A 1 96 ? 5.940 19.176 -21.866 1.00 62.62 96 SER A C 1
ATOM 808 O O . SER A 1 96 ? 6.241 19.852 -20.884 1.00 62.62 96 SER A O 1
ATOM 810 N N . LYS A 1 97 ? 4.793 18.478 -21.922 1.00 67.50 97 LYS A N 1
ATOM 811 C CA . LYS A 1 97 ? 3.747 18.485 -20.879 1.00 67.50 97 LYS A CA 1
ATOM 812 C C . LYS A 1 97 ? 4.310 18.162 -19.482 1.00 67.50 97 LYS A C 1
ATOM 814 O O . LYS A 1 97 ? 5.074 17.202 -19.321 1.00 67.50 97 LYS A O 1
ATOM 819 N N . ILE A 1 98 ? 3.876 18.934 -18.483 1.00 72.81 98 ILE A N 1
ATOM 820 C CA . ILE A 1 98 ? 4.196 18.761 -17.056 1.00 72.81 98 ILE A CA 1
ATOM 821 C C . ILE A 1 98 ? 3.616 17.425 -16.562 1.00 72.81 98 ILE A C 1
ATOM 823 O O . ILE A 1 98 ? 2.472 17.098 -16.873 1.00 72.81 98 ILE A O 1
ATOM 827 N N . ILE A 1 99 ? 4.417 16.644 -15.830 1.00 80.12 99 ILE A N 1
ATOM 828 C CA . ILE A 1 99 ? 3.959 15.408 -15.169 1.00 80.12 99 ILE A CA 1
ATOM 829 C C . ILE A 1 99 ? 3.268 15.822 -13.872 1.00 80.12 99 ILE A C 1
ATOM 831 O O . ILE A 1 99 ? 3.810 16.644 -13.140 1.00 80.12 99 ILE A O 1
ATOM 835 N N . GLN A 1 100 ? 2.075 15.295 -13.612 1.00 87.06 100 GLN A N 1
ATOM 836 C CA . GLN A 1 100 ? 1.346 15.572 -12.375 1.00 87.06 100 GLN A CA 1
ATOM 837 C C . GLN A 1 100 ? 1.759 14.607 -11.261 1.00 87.06 100 GLN A C 1
ATOM 839 O O . GLN A 1 100 ? 2.099 13.450 -11.515 1.00 87.06 100 GLN A O 1
ATOM 844 N N . ASP A 1 101 ? 1.697 15.092 -10.025 1.00 90.94 101 ASP A N 1
ATOM 845 C CA . ASP A 1 101 ? 2.121 14.359 -8.835 1.00 90.94 101 ASP A CA 1
ATOM 846 C C . ASP A 1 101 ? 0.914 13.748 -8.127 1.00 90.94 101 ASP A C 1
ATOM 848 O O . ASP A 1 101 ? -0.175 14.325 -8.099 1.00 90.94 101 ASP A O 1
ATOM 852 N N . ASN A 1 102 ? 1.128 12.622 -7.452 1.00 94.94 102 ASN A N 1
ATOM 853 C CA . ASN A 1 102 ? 0.101 11.959 -6.654 1.00 94.94 102 ASN A CA 1
ATOM 854 C C . ASN A 1 102 ? -0.195 12.621 -5.290 1.00 94.94 102 ASN A C 1
ATOM 856 O O . ASN A 1 102 ? -1.035 12.121 -4.543 1.00 94.94 102 ASN A O 1
ATOM 860 N N . SER A 1 103 ? 0.464 13.731 -4.944 1.00 94.56 103 SER A N 1
ATOM 861 C CA . SER A 1 103 ? 0.429 14.335 -3.602 1.00 94.56 103 SER A CA 1
ATOM 862 C C . SER A 1 103 ? -0.968 14.796 -3.169 1.00 94.56 103 SER A C 1
ATOM 864 O O . SER A 1 103 ? -1.393 14.515 -2.048 1.00 94.56 103 SER A O 1
ATOM 866 N N . GLU A 1 104 ? -1.714 15.449 -4.063 1.00 95.44 104 GLU A N 1
ATOM 867 C CA . GLU A 1 104 ? -3.083 15.910 -3.794 1.00 95.44 104 GLU A CA 1
ATOM 868 C C . GLU A 1 104 ? -4.047 14.737 -3.584 1.00 95.44 104 GLU A C 1
ATOM 870 O O . GLU A 1 104 ? -4.878 14.750 -2.674 1.00 95.44 104 GLU A O 1
ATOM 875 N N . LEU A 1 105 ? -3.914 13.694 -4.410 1.00 96.62 105 LEU A N 1
ATOM 876 C CA . LEU A 1 105 ? -4.720 12.479 -4.300 1.00 96.62 105 LEU A CA 1
ATOM 877 C C . LEU A 1 105 ? -4.396 11.718 -3.014 1.00 96.62 105 LEU A C 1
ATOM 879 O O . LEU A 1 105 ? -5.311 11.234 -2.353 1.00 96.62 105 LEU A O 1
ATOM 883 N N . ALA A 1 106 ? -3.119 11.641 -2.637 1.00 97.12 106 ALA A N 1
ATOM 884 C CA . ALA A 1 106 ? -2.690 10.996 -1.403 1.00 97.12 106 ALA A CA 1
ATOM 885 C C . ALA A 1 106 ? -3.253 11.715 -0.170 1.00 97.12 106 ALA A C 1
ATOM 887 O O . ALA A 1 106 ? -3.788 11.062 0.725 1.00 97.12 106 ALA A O 1
ATOM 888 N N . ALA A 1 107 ? -3.209 13.052 -0.141 1.00 97.00 107 ALA A N 1
ATOM 889 C CA . ALA A 1 107 ? -3.795 13.843 0.942 1.00 97.00 107 ALA A CA 1
ATOM 890 C C . ALA A 1 107 ? -5.310 13.609 1.077 1.00 97.00 107 ALA A C 1
ATOM 892 O O . ALA A 1 107 ? -5.823 13.482 2.192 1.00 97.00 107 ALA A O 1
ATOM 893 N N . LEU A 1 108 ? -6.016 13.493 -0.053 1.00 97.19 108 LEU A N 1
ATOM 894 C CA . LEU A 1 108 ? -7.434 13.142 -0.072 1.00 97.19 108 LEU A CA 1
ATOM 895 C C . LEU A 1 108 ? -7.665 11.712 0.434 1.00 97.19 108 LEU A C 1
ATOM 897 O O . LEU A 1 108 ? -8.529 11.498 1.275 1.00 97.19 108 LEU A O 1
ATOM 901 N N . GLY A 1 109 ? -6.885 10.731 -0.019 1.00 97.38 109 GLY A N 1
ATOM 902 C CA . GLY A 1 109 ? -7.009 9.349 0.451 1.00 97.38 109 GLY A CA 1
ATOM 903 C C . GLY A 1 109 ? -6.801 9.213 1.955 1.00 97.38 109 GLY A C 1
ATOM 904 O O . GLY A 1 109 ? -7.561 8.518 2.627 1.00 97.38 109 GLY A O 1
ATOM 905 N N . PHE A 1 110 ? -5.837 9.951 2.505 1.00 96.94 110 PHE A N 1
ATOM 906 C CA . PHE A 1 110 ? -5.604 10.008 3.942 1.00 96.94 110 PHE A CA 1
ATOM 907 C C . PHE A 1 110 ? -6.804 10.562 4.713 1.00 96.94 110 PHE A C 1
ATOM 909 O O . PHE A 1 110 ? -7.218 9.946 5.696 1.00 96.94 110 PHE A O 1
ATOM 916 N N . SER A 1 111 ? -7.396 11.674 4.268 1.00 96.88 111 SER A N 1
ATOM 917 C CA . SER A 1 111 ? -8.574 12.240 4.938 1.00 96.88 111 SER A CA 1
ATOM 918 C C . SER A 1 111 ? -9.796 11.325 4.820 1.00 96.88 111 SER A C 1
ATOM 920 O O . SER A 1 111 ? -10.504 11.118 5.803 1.00 96.88 111 SER A O 1
ATOM 922 N N . VAL A 1 112 ? -10.008 10.698 3.659 1.00 97.00 112 VAL A N 1
ATOM 923 C CA . VAL A 1 112 ? -11.078 9.709 3.446 1.00 97.00 112 VAL A CA 1
ATOM 924 C C . VAL A 1 112 ? -10.894 8.491 4.351 1.00 97.00 112 VAL A C 1
ATOM 926 O O . VAL A 1 112 ? -11.855 8.053 4.980 1.00 97.00 112 VAL A O 1
ATOM 929 N N . SER A 1 113 ? -9.669 7.970 4.462 1.00 96.25 113 SER A N 1
ATOM 930 C CA . SER A 1 113 ? -9.372 6.824 5.326 1.00 96.25 113 SER A CA 1
ATOM 931 C C . SER A 1 113 ? -9.682 7.123 6.790 1.00 96.25 113 SER A C 1
ATOM 933 O O . SER A 1 113 ? -10.316 6.319 7.466 1.00 96.25 113 SER A O 1
ATOM 935 N N . GLU A 1 114 ? -9.324 8.313 7.260 1.00 95.44 114 GLU A N 1
ATOM 936 C CA . GLU A 1 114 ? -9.542 8.742 8.637 1.00 95.44 114 GLU A CA 1
ATOM 937 C C . GLU A 1 114 ? -11.036 8.924 8.937 1.00 95.44 114 GLU A C 1
ATOM 939 O O . GLU A 1 114 ? -11.558 8.385 9.916 1.00 95.44 114 GLU A O 1
ATOM 944 N N . ASN A 1 115 ? -11.744 9.593 8.025 1.00 95.69 115 ASN A N 1
ATOM 945 C CA . ASN A 1 115 ? -13.185 9.814 8.116 1.00 95.69 115 ASN A CA 1
ATOM 946 C C . ASN A 1 115 ? -13.996 8.514 8.061 1.00 95.69 115 ASN A C 1
ATOM 948 O O . ASN A 1 115 ? -15.119 8.487 8.555 1.00 95.69 115 ASN A O 1
ATOM 952 N N . PHE A 1 116 ? -13.451 7.447 7.475 1.00 96.25 116 PHE A N 1
ATOM 953 C CA . PHE A 1 116 ? -14.087 6.134 7.450 1.00 96.25 116 PHE A CA 1
ATOM 954 C C . PHE A 1 116 ? -13.742 5.294 8.688 1.00 96.25 116 PHE A C 1
ATOM 956 O O . PHE A 1 116 ? -14.639 4.736 9.322 1.00 96.25 116 PHE A O 1
ATOM 963 N N . LEU A 1 117 ? -12.458 5.211 9.053 1.00 96.19 117 LEU A N 1
ATOM 964 C CA . LEU A 1 117 ? -11.974 4.306 10.100 1.00 96.19 117 LEU A CA 1
ATOM 965 C C . LEU A 1 117 ? -12.495 4.683 11.492 1.00 96.19 117 LEU A C 1
ATOM 967 O O . LEU A 1 117 ? -12.938 3.798 12.223 1.00 96.19 117 LEU A O 1
ATOM 971 N N . TYR A 1 118 ? -12.499 5.973 11.853 1.00 95.69 118 TYR A N 1
ATOM 972 C CA . TYR A 1 118 ? -12.973 6.401 13.174 1.00 95.69 118 TYR A CA 1
ATOM 973 C C . TYR A 1 118 ? -14.454 6.062 13.406 1.00 95.69 118 TYR A C 1
ATOM 975 O O . TYR A 1 118 ? -14.754 5.369 14.381 1.00 95.69 118 TYR A O 1
ATOM 983 N N . PRO A 1 119 ? -15.408 6.485 12.547 1.00 95.81 119 PRO A N 1
ATOM 984 C CA . PRO A 1 119 ? -16.811 6.124 12.736 1.00 95.81 119 PRO A CA 1
ATOM 985 C C . PRO A 1 119 ? -17.049 4.619 12.655 1.00 95.81 119 PRO A C 1
ATOM 987 O O . PRO A 1 119 ? -17.870 4.102 13.410 1.00 95.81 119 PRO A O 1
ATOM 990 N N . PHE A 1 120 ? -16.321 3.908 11.786 1.00 95.12 120 PHE A N 1
ATOM 991 C CA . PHE A 1 120 ? -16.438 2.458 11.682 1.00 95.12 120 PHE A CA 1
ATOM 992 C C . PHE A 1 120 ? -16.079 1.780 13.010 1.00 95.12 120 PHE A C 1
ATOM 994 O O . PHE A 1 120 ? -16.903 1.048 13.559 1.00 95.12 120 PHE A O 1
ATOM 1001 N N . LEU A 1 121 ? -14.910 2.080 13.584 1.00 94.12 121 LEU A N 1
ATOM 1002 C CA . LEU A 1 121 ? -14.478 1.484 14.852 1.00 94.12 121 LEU A CA 1
ATOM 1003 C C . LEU A 1 121 ? -15.385 1.878 16.021 1.00 94.12 121 LEU A C 1
ATOM 1005 O O . LEU A 1 121 ? -15.731 1.012 16.818 1.00 94.12 121 LEU A O 1
ATOM 1009 N N . ARG A 1 122 ? -15.854 3.132 16.081 1.00 95.44 122 ARG A N 1
ATOM 1010 C CA . ARG A 1 122 ? -16.830 3.569 17.098 1.00 95.44 122 ARG A CA 1
ATOM 1011 C C . ARG A 1 122 ? -18.163 2.826 16.987 1.00 95.44 122 ARG A C 1
ATOM 1013 O O . ARG A 1 122 ? -18.795 2.550 18.001 1.00 95.44 122 ARG A O 1
ATOM 1020 N N . SER A 1 123 ? -18.597 2.504 15.767 1.00 95.12 123 SER A N 1
ATOM 1021 C CA . SER A 1 123 ? -19.845 1.765 15.543 1.00 95.12 123 SER A CA 1
ATOM 1022 C C . SER A 1 123 ? -19.736 0.283 15.910 1.00 95.12 123 SER A C 1
ATOM 1024 O O . SER A 1 123 ? -20.689 -0.284 16.440 1.00 95.12 123 SER A O 1
ATOM 1026 N N . VAL A 1 124 ? -18.577 -0.336 15.659 1.00 93.56 124 VAL A N 1
ATOM 1027 C CA . VAL A 1 124 ? -18.332 -1.761 15.935 1.00 93.56 124 VAL A CA 1
ATOM 1028 C C . VAL A 1 124 ? -17.980 -1.992 17.408 1.00 93.56 124 VAL A C 1
ATOM 1030 O O . VAL A 1 124 ? -18.445 -2.963 18.001 1.00 93.56 124 VAL A O 1
ATOM 1033 N N . TYR A 1 125 ? -17.207 -1.086 18.013 1.00 91.25 125 TYR A N 1
ATOM 1034 C CA . TYR A 1 125 ? -16.726 -1.174 19.392 1.00 91.25 125 TYR A CA 1
ATOM 1035 C C . TYR A 1 125 ? -17.181 0.043 20.217 1.00 91.25 125 TYR A C 1
ATOM 1037 O O . TYR A 1 125 ? -16.363 0.876 20.603 1.00 91.25 125 TYR A O 1
ATOM 1045 N N . PRO A 1 126 ? -18.481 0.161 20.547 1.00 91.06 126 PRO A N 1
ATOM 1046 C CA . PRO A 1 126 ? -19.017 1.340 21.236 1.00 91.06 126 PRO A CA 1
ATOM 1047 C C . PRO A 1 126 ? -18.496 1.516 22.671 1.00 91.06 126 PRO A C 1
ATOM 1049 O O . PRO A 1 126 ? -18.589 2.602 23.231 1.00 91.06 126 PRO A O 1
ATOM 1052 N N . GLN A 1 127 ? -17.974 0.448 23.281 1.00 87.94 127 GLN A N 1
ATOM 1053 C CA . GLN A 1 127 ? -17.414 0.460 24.636 1.00 87.94 127 GLN A CA 1
ATOM 1054 C C . GLN A 1 127 ? -15.903 0.732 24.660 1.00 87.94 127 GLN A C 1
ATOM 1056 O O . GLN A 1 127 ? -15.328 0.864 25.740 1.00 87.94 127 GLN A O 1
ATOM 1061 N N . PHE A 1 128 ? -15.242 0.782 23.499 1.00 89.12 128 PHE A N 1
ATOM 1062 C CA . PHE A 1 128 ? -13.806 1.032 23.446 1.00 89.12 128 PHE A CA 1
ATOM 1063 C C . PHE A 1 128 ? -13.500 2.500 23.782 1.00 89.12 128 PHE A C 1
ATOM 1065 O O . PHE A 1 128 ? -14.142 3.395 23.228 1.00 89.12 128 PHE A O 1
ATOM 1072 N N . PRO A 1 129 ? -12.508 2.774 24.649 1.00 89.88 129 PRO A N 1
ATOM 1073 C CA . PRO A 1 129 ? -12.015 4.125 24.878 1.00 89.88 129 PRO A CA 1
ATOM 1074 C C . PRO A 1 129 ? -11.523 4.779 23.584 1.00 89.88 129 PRO A C 1
ATOM 1076 O O . PRO A 1 129 ? -10.868 4.139 22.759 1.00 89.88 129 PRO A O 1
ATOM 1079 N N . GLU A 1 130 ? -11.769 6.082 23.443 1.00 90.81 130 GLU A N 1
ATOM 1080 C CA . GLU A 1 130 ? -11.372 6.837 22.248 1.00 90.81 130 GLU A CA 1
ATOM 1081 C C . GLU A 1 130 ? -9.851 6.817 22.033 1.00 90.81 130 GLU A C 1
ATOM 1083 O O . GLU A 1 130 ? -9.389 6.703 20.902 1.00 90.81 130 GLU A O 1
ATOM 1088 N N . GLU A 1 131 ? -9.065 6.829 23.114 1.00 90.31 131 GLU A N 1
ATOM 1089 C CA . GLU A 1 131 ? -7.601 6.741 23.052 1.00 90.31 131 GLU A CA 1
ATOM 1090 C C . GLU A 1 131 ? -7.130 5.481 22.314 1.00 90.31 131 GLU A C 1
ATOM 1092 O O . GLU A 1 131 ? -6.193 5.532 21.521 1.00 90.31 131 GLU A O 1
ATOM 1097 N N . TRP A 1 132 ? -7.806 4.352 22.531 1.00 91.44 132 TRP A N 1
ATOM 1098 C CA . TRP A 1 132 ? -7.457 3.075 21.908 1.00 91.44 132 TRP A CA 1
ATOM 1099 C C . TRP A 1 132 ? -7.911 3.012 20.453 1.00 91.44 132 TRP A C 1
ATOM 1101 O O . TRP A 1 132 ? -7.238 2.431 19.606 1.00 91.44 132 TRP A O 1
ATOM 1111 N N . ILE A 1 133 ? -9.036 3.647 20.130 1.00 93.75 133 ILE A N 1
ATOM 1112 C CA . ILE A 1 133 ? -9.462 3.796 18.737 1.00 93.75 133 ILE A CA 1
ATOM 1113 C C . ILE A 1 133 ? -8.427 4.634 17.976 1.00 93.75 133 ILE A C 1
ATOM 1115 O O . ILE A 1 133 ? -8.015 4.251 16.881 1.00 93.75 133 ILE A O 1
ATOM 1119 N N . MET A 1 134 ? -7.945 5.731 18.567 1.00 94.06 134 MET A N 1
ATOM 1120 C CA . MET A 1 134 ? -6.904 6.571 17.969 1.00 94.06 134 MET A CA 1
ATOM 1121 C C . MET A 1 134 ? -5.600 5.807 17.718 1.00 94.06 134 MET A C 1
ATOM 1123 O O . MET A 1 134 ? -5.037 5.938 16.629 1.00 94.06 134 MET A O 1
ATOM 1127 N N . THR A 1 135 ? -5.130 4.986 18.667 1.00 93.44 135 THR A N 1
ATOM 1128 C CA . THR A 1 135 ? -3.903 4.191 18.472 1.00 93.44 135 THR A CA 1
ATOM 1129 C C . THR A 1 135 ? -4.061 3.167 17.350 1.00 93.44 135 THR A C 1
ATOM 1131 O O . THR A 1 135 ? -3.174 3.053 16.502 1.00 93.44 135 THR A O 1
ATOM 1134 N N . ILE A 1 136 ? -5.208 2.485 17.278 1.00 93.81 136 ILE A N 1
ATOM 1135 C CA . ILE A 1 136 ? -5.523 1.536 16.201 1.00 93.81 136 ILE A CA 1
ATOM 1136 C C . ILE A 1 136 ? -5.526 2.241 14.837 1.00 93.81 136 ILE A C 1
ATOM 1138 O O . ILE A 1 136 ? -4.900 1.762 13.888 1.00 93.81 136 ILE A O 1
ATOM 1142 N N . VAL A 1 137 ? -6.192 3.394 14.724 1.00 94.81 137 VAL A N 1
ATOM 1143 C CA . VAL A 1 137 ? -6.245 4.160 13.466 1.00 94.81 137 VAL A CA 1
ATOM 1144 C C . VAL A 1 137 ? -4.854 4.656 13.062 1.00 94.81 137 VAL A C 1
ATOM 1146 O O . VAL A 1 137 ? -4.488 4.546 11.891 1.00 94.81 137 VAL A O 1
ATOM 1149 N N . GLN A 1 138 ? -4.051 5.150 14.009 1.00 93.94 138 GLN A N 1
ATOM 1150 C CA . GLN A 1 138 ? -2.665 5.552 13.744 1.00 93.94 138 GLN A CA 1
ATOM 1151 C C . GLN A 1 138 ? -1.810 4.391 13.244 1.00 93.94 138 GLN A C 1
ATOM 1153 O O . GLN A 1 138 ? -1.035 4.573 12.304 1.00 93.94 138 GLN A O 1
ATOM 1158 N N . TYR A 1 139 ? -1.963 3.209 13.837 1.00 94.12 139 TYR A N 1
ATOM 1159 C CA . TYR A 1 139 ? -1.245 2.020 13.404 1.00 94.12 139 TYR A CA 1
ATOM 1160 C C . TYR A 1 139 ? -1.635 1.611 11.977 1.00 94.12 139 TYR A C 1
ATOM 1162 O O . TYR A 1 139 ? -0.757 1.443 11.128 1.00 94.12 139 TYR A O 1
ATOM 1170 N N . LEU A 1 140 ? -2.936 1.529 11.677 1.00 94.31 140 LEU A N 1
ATOM 1171 C CA . LEU A 1 140 ? -3.424 1.178 10.337 1.00 94.31 140 LEU A CA 1
ATOM 1172 C C . LEU A 1 140 ? -2.970 2.167 9.262 1.00 94.31 140 LEU A C 1
ATOM 1174 O O . LEU A 1 140 ? -2.784 1.798 8.104 1.00 94.31 140 LEU A O 1
ATOM 1178 N N . ARG A 1 141 ? -2.788 3.429 9.650 1.00 94.38 141 ARG A N 1
ATOM 1179 C CA . ARG A 1 141 ? -2.308 4.503 8.780 1.00 94.38 141 ARG A CA 1
ATOM 1180 C C . ARG A 1 141 ? -0.781 4.649 8.794 1.00 94.38 141 ARG A C 1
ATOM 1182 O O . ARG A 1 141 ? -0.245 5.532 8.122 1.00 94.38 141 ARG A O 1
ATOM 1189 N N . SER A 1 142 ? -0.060 3.826 9.549 1.00 95.06 142 SER A N 1
ATOM 1190 C CA . SER A 1 142 ? 1.396 3.919 9.610 1.00 95.06 142 SER A CA 1
ATOM 1191 C C . SER A 1 142 ? 2.010 3.670 8.223 1.00 95.06 142 SER A C 1
ATOM 1193 O O . SER A 1 142 ? 1.533 2.813 7.471 1.00 95.06 142 SER A O 1
ATOM 1195 N N . PRO A 1 143 ? 3.076 4.400 7.844 1.00 95.50 143 PRO A N 1
ATOM 1196 C CA . PRO A 1 143 ? 3.677 4.256 6.520 1.00 95.50 143 PRO A CA 1
ATOM 1197 C C . PRO A 1 143 ? 4.204 2.836 6.283 1.00 95.50 143 PRO A C 1
ATOM 1199 O O . PRO A 1 143 ? 4.184 2.365 5.150 1.00 95.50 143 PRO A O 1
ATOM 1202 N N . SER A 1 144 ? 4.614 2.125 7.338 1.00 95.25 144 SER A N 1
ATOM 1203 C CA . SER A 1 144 ? 5.024 0.720 7.275 1.00 95.25 144 SER A CA 1
ATOM 1204 C C . SER A 1 144 ? 3.885 -0.209 6.859 1.00 95.25 144 SER A C 1
ATOM 1206 O O . SER A 1 144 ? 4.070 -0.993 5.929 1.00 95.25 144 SER A O 1
ATOM 1208 N N . GLU A 1 145 ? 2.710 -0.107 7.487 1.00 94.81 145 GLU A N 1
ATOM 1209 C CA . GLU A 1 145 ? 1.567 -0.973 7.160 1.00 94.81 145 GLU A CA 1
ATOM 1210 C C . GLU A 1 145 ? 0.993 -0.647 5.783 1.00 94.81 145 GLU A C 1
ATOM 1212 O O . GLU A 1 145 ? 0.727 -1.543 4.980 1.00 94.81 145 GLU A O 1
ATOM 1217 N N . LEU A 1 146 ? 0.881 0.639 5.450 1.00 97.00 146 LEU A N 1
ATOM 1218 C CA . LEU A 1 146 ? 0.413 1.054 4.130 1.00 97.00 146 LEU A CA 1
ATOM 1219 C C . LEU A 1 146 ? 1.376 0.612 3.024 1.00 97.00 146 LEU A C 1
ATOM 1221 O O . LEU A 1 146 ? 0.937 0.108 1.990 1.00 97.00 146 LEU A O 1
ATOM 1225 N N . ALA A 1 147 ? 2.687 0.738 3.241 1.00 96.94 147 ALA A N 1
ATOM 1226 C CA . ALA A 1 147 ? 3.689 0.240 2.305 1.00 96.94 147 ALA A CA 1
ATOM 1227 C C . ALA A 1 147 ? 3.660 -1.289 2.186 1.00 96.94 147 ALA A C 1
ATOM 1229 O O . ALA A 1 147 ? 3.838 -1.815 1.084 1.00 96.94 147 ALA A O 1
ATOM 1230 N N . PHE A 1 148 ? 3.407 -2.000 3.288 1.00 95.56 148 PHE A N 1
ATOM 1231 C CA . PHE A 1 148 ? 3.240 -3.449 3.289 1.00 95.56 148 PHE A CA 1
ATOM 1232 C C . PHE A 1 148 ? 2.058 -3.859 2.405 1.00 95.56 148 PHE A C 1
ATOM 1234 O O . PHE A 1 148 ? 2.248 -4.658 1.484 1.00 95.56 148 PHE A O 1
ATOM 1241 N N . ILE A 1 149 ? 0.876 -3.266 2.599 1.00 96.12 149 ILE A N 1
ATOM 1242 C CA . ILE A 1 149 ? -0.303 -3.535 1.758 1.00 96.12 149 ILE A CA 1
ATOM 1243 C C . ILE A 1 149 ? 0.009 -3.200 0.293 1.00 96.12 149 ILE A C 1
ATOM 1245 O O . ILE A 1 149 ? -0.213 -4.019 -0.600 1.00 96.12 149 ILE A O 1
ATOM 1249 N N . ALA A 1 150 ? 0.590 -2.026 0.035 1.00 96.50 150 ALA A N 1
ATOM 1250 C CA . ALA A 1 150 ? 0.934 -1.578 -1.310 1.00 96.50 150 ALA A CA 1
ATOM 1251 C C . ALA A 1 150 ? 1.877 -2.560 -2.027 1.00 96.50 150 ALA A C 1
ATOM 1253 O O . ALA A 1 150 ? 1.662 -2.908 -3.192 1.00 96.50 150 ALA A O 1
ATOM 1254 N N . ALA A 1 151 ? 2.907 -3.047 -1.333 1.00 95.31 151 ALA A N 1
ATOM 1255 C CA . ALA A 1 151 ? 3.844 -4.018 -1.880 1.00 95.31 151 ALA A CA 1
ATOM 1256 C C . ALA A 1 151 ? 3.146 -5.332 -2.264 1.00 95.31 151 ALA A C 1
ATOM 1258 O O . ALA A 1 151 ? 3.394 -5.841 -3.357 1.00 95.31 151 ALA A O 1
ATOM 1259 N N . HIS A 1 152 ? 2.234 -5.837 -1.427 1.00 94.44 152 HIS A N 1
ATOM 1260 C CA . HIS A 1 152 ? 1.483 -7.070 -1.700 1.00 94.44 152 HIS A CA 1
ATOM 1261 C C . HIS A 1 152 ? 0.457 -6.909 -2.830 1.00 94.44 152 HIS A C 1
ATOM 1263 O O . HIS A 1 152 ? 0.217 -7.851 -3.586 1.00 94.44 152 HIS A O 1
ATOM 1269 N N . LEU A 1 153 ? -0.084 -5.704 -3.022 1.00 94.81 153 LEU A N 1
ATOM 1270 C CA . LEU A 1 153 ? -0.929 -5.377 -4.174 1.00 94.81 153 LEU A CA 1
ATOM 1271 C C . LEU A 1 153 ? -0.140 -5.256 -5.491 1.00 94.81 153 LEU A C 1
ATOM 1273 O O . LEU A 1 153 ? -0.738 -5.197 -6.565 1.00 94.81 153 LEU A O 1
ATOM 1277 N N . GLY A 1 154 ? 1.195 -5.248 -5.432 1.00 93.62 154 GLY A N 1
ATOM 1278 C CA . GLY A 1 154 ? 2.072 -5.096 -6.594 1.00 93.62 154 GLY A CA 1
ATOM 1279 C C . GLY A 1 154 ? 2.386 -3.643 -6.954 1.00 93.62 154 GLY A C 1
ATOM 1280 O O . GLY A 1 154 ? 3.035 -3.404 -7.968 1.00 93.62 154 GLY A O 1
ATOM 1281 N N . ILE A 1 155 ? 1.990 -2.672 -6.117 1.00 95.88 155 ILE A N 1
ATOM 1282 C CA . ILE A 1 155 ? 2.258 -1.235 -6.319 1.00 95.88 155 ILE A CA 1
ATOM 1283 C C . ILE A 1 155 ? 3.770 -0.974 -6.404 1.00 95.88 155 ILE A C 1
ATOM 1285 O O . ILE A 1 155 ? 4.226 -0.175 -7.220 1.00 95.88 155 ILE A O 1
ATOM 1289 N N . LYS A 1 156 ? 4.566 -1.723 -5.633 1.00 94.81 156 LYS A N 1
ATOM 1290 C CA . LYS A 1 156 ? 6.034 -1.633 -5.612 1.00 94.81 156 LYS A CA 1
ATOM 1291 C C . LYS A 1 156 ? 6.690 -1.720 -6.993 1.00 94.81 156 LYS A C 1
ATOM 1293 O O . LYS A 1 156 ? 7.670 -1.020 -7.235 1.00 94.81 156 LYS A O 1
ATOM 1298 N N . ASP A 1 157 ? 6.155 -2.551 -7.881 1.00 93.25 157 ASP A N 1
ATOM 1299 C CA . ASP A 1 157 ? 6.755 -2.802 -9.193 1.00 93.25 157 ASP A CA 1
ATOM 1300 C C . ASP A 1 157 ? 6.304 -1.790 -10.257 1.00 93.25 157 ASP A C 1
ATOM 1302 O O . ASP A 1 157 ? 6.999 -1.582 -11.253 1.00 93.25 157 ASP A O 1
ATOM 1306 N N . ILE A 1 158 ? 5.151 -1.146 -10.040 1.00 94.69 158 ILE A N 1
ATOM 1307 C CA . ILE A 1 158 ? 4.492 -0.247 -10.996 1.00 94.69 158 ILE A CA 1
ATOM 1308 C C . ILE A 1 158 ? 4.648 1.243 -10.659 1.00 94.69 158 ILE A C 1
ATOM 1310 O O . ILE A 1 158 ? 4.365 2.076 -11.521 1.00 94.69 158 ILE A O 1
ATOM 1314 N N . VAL A 1 159 ? 5.059 1.607 -9.442 1.00 95.12 159 VAL A N 1
ATOM 1315 C CA . VAL A 1 159 ? 5.229 3.015 -9.049 1.00 95.12 159 VAL A CA 1
ATOM 1316 C C . VAL A 1 159 ? 6.441 3.643 -9.727 1.00 95.12 159 VAL A C 1
ATOM 1318 O O . VAL A 1 159 ? 7.529 3.069 -9.813 1.00 95.12 159 VAL A O 1
ATOM 1321 N N . LEU A 1 160 ? 6.247 4.872 -10.193 1.00 92.50 160 LEU A N 1
ATOM 1322 C CA . LEU A 1 160 ? 7.283 5.716 -10.756 1.00 92.50 160 LEU A CA 1
ATOM 1323 C C . LEU A 1 160 ? 7.843 6.606 -9.649 1.00 92.50 160 LEU A C 1
ATOM 1325 O O . LEU A 1 160 ? 7.193 7.542 -9.194 1.00 92.50 160 LEU A O 1
ATOM 1329 N N . TYR A 1 161 ? 9.069 6.302 -9.236 1.00 91.25 161 TYR A N 1
ATOM 1330 C CA . TYR A 1 161 ? 9.815 7.042 -8.224 1.00 91.25 161 TYR A CA 1
ATOM 1331 C C . TYR A 1 161 ? 11.233 7.321 -8.713 1.00 91.25 161 TYR A C 1
ATOM 1333 O O . TYR A 1 161 ? 11.702 6.729 -9.697 1.00 91.25 161 TYR A O 1
ATOM 1341 N N . SER A 1 162 ? 11.925 8.239 -8.044 1.00 84.94 162 SER A N 1
ATOM 1342 C CA . SER A 1 162 ? 13.322 8.515 -8.345 1.00 84.94 162 SER A CA 1
ATOM 1343 C C . SER A 1 162 ? 14.158 8.619 -7.069 1.00 84.94 162 SER A C 1
ATOM 1345 O O . SER A 1 162 ? 13.794 9.298 -6.118 1.00 84.94 162 SER A O 1
ATOM 1347 N N . ASP A 1 163 ? 15.294 7.923 -7.060 1.00 74.31 163 ASP A N 1
ATOM 1348 C CA . ASP A 1 163 ? 16.240 7.898 -5.941 1.00 74.31 163 ASP A CA 1
ATOM 1349 C C . ASP A 1 163 ? 17.110 9.170 -5.954 1.00 74.31 163 ASP A C 1
ATOM 1351 O O . ASP A 1 163 ? 17.758 9.452 -6.958 1.00 74.31 163 ASP A O 1
ATOM 1355 N N . GLN A 1 164 ? 17.074 10.024 -4.933 1.00 60.22 164 GLN A N 1
ATOM 1356 C CA . GLN A 1 164 ? 17.628 11.395 -4.984 1.00 60.22 164 GLN A CA 1
ATOM 1357 C C . GLN A 1 164 ? 19.172 11.488 -4.944 1.00 60.22 164 GLN A C 1
ATOM 1359 O O . GLN A 1 164 ? 19.714 12.517 -4.551 1.00 60.22 164 GLN A O 1
ATOM 1364 N N . VAL A 1 165 ? 19.904 10.458 -5.365 1.00 52.19 165 VAL A N 1
ATOM 1365 C CA . VAL A 1 165 ? 21.369 10.411 -5.250 1.00 52.19 165 VAL A CA 1
ATOM 1366 C C . VAL A 1 165 ? 22.025 10.769 -6.587 1.00 52.19 165 VAL A C 1
ATOM 1368 O O . VAL A 1 165 ? 22.547 9.912 -7.270 1.00 52.19 165 VAL A O 1
ATOM 1371 N N . ASP A 1 166 ? 21.982 12.042 -6.975 1.00 49.94 166 ASP A N 1
ATOM 1372 C CA . ASP A 1 166 ? 22.710 12.639 -8.115 1.00 49.94 166 ASP A CA 1
ATOM 1373 C C . ASP A 1 166 ? 21.925 12.814 -9.428 1.00 49.94 166 ASP A C 1
ATOM 1375 O O . ASP A 1 166 ? 21.585 11.885 -10.160 1.00 49.94 166 ASP A O 1
ATOM 1379 N N . TYR A 1 167 ? 21.729 14.086 -9.786 1.00 51.12 167 TYR A N 1
ATOM 1380 C CA . TYR A 1 167 ? 21.141 14.544 -11.053 1.00 51.12 167 TYR A CA 1
ATOM 1381 C C . TYR A 1 167 ? 22.122 14.486 -12.245 1.00 51.12 167 TYR A C 1
ATOM 1383 O O . TYR A 1 167 ? 21.758 14.860 -13.355 1.00 51.12 167 TYR A O 1
ATOM 1391 N N . SER A 1 168 ? 23.360 14.032 -12.014 1.00 52.16 168 SER A N 1
ATOM 1392 C CA . SER A 1 168 ? 24.493 14.126 -12.952 1.00 52.16 168 SER A CA 1
ATOM 1393 C C . SER A 1 168 ? 24.763 12.834 -13.740 1.00 52.16 168 SER A C 1
ATOM 1395 O O . SER A 1 168 ? 25.304 12.873 -14.843 1.00 52.16 168 SER A O 1
ATOM 1397 N N . SER A 1 169 ? 24.360 11.672 -13.220 1.00 53.06 169 SER A N 1
ATOM 1398 C CA . SER A 1 169 ? 24.580 10.386 -13.888 1.00 53.06 169 SER A CA 1
ATOM 1399 C C . SER A 1 169 ? 23.292 9.870 -14.538 1.00 53.06 169 SER A C 1
ATOM 1401 O O . SER A 1 169 ? 22.181 10.151 -14.083 1.00 53.06 169 SER A O 1
ATOM 1403 N N . ASN A 1 170 ? 23.418 9.115 -15.634 1.00 55.88 170 ASN A N 1
ATOM 1404 C CA . ASN A 1 170 ? 22.314 8.343 -16.207 1.00 55.88 170 ASN A CA 1
ATOM 1405 C C . ASN A 1 170 ? 21.827 7.332 -15.151 1.00 55.88 170 ASN A C 1
ATOM 1407 O O . ASN A 1 170 ? 22.387 6.254 -14.985 1.00 55.88 170 ASN A O 1
ATOM 1411 N N . LYS A 1 171 ? 20.830 7.779 -14.388 1.00 59.91 171 LYS A N 1
ATOM 1412 C CA . LYS A 1 171 ? 20.397 7.307 -13.073 1.00 59.91 171 LYS A CA 1
ATOM 1413 C C . LYS A 1 171 ? 20.148 5.801 -12.998 1.00 59.91 171 LYS A C 1
ATOM 1415 O O . LYS A 1 171 ? 19.195 5.292 -13.587 1.00 59.91 171 LYS A O 1
ATOM 1420 N N . ILE A 1 172 ? 20.964 5.124 -12.194 1.00 58.91 172 ILE A N 1
ATOM 1421 C CA . ILE A 1 172 ? 20.722 3.762 -11.715 1.00 58.91 172 ILE A CA 1
ATOM 1422 C C . ILE A 1 172 ? 19.860 3.912 -10.461 1.00 58.91 172 ILE A C 1
ATOM 1424 O O . ILE A 1 172 ? 20.310 4.474 -9.468 1.00 58.91 172 ILE A O 1
ATOM 1428 N N . ILE A 1 173 ? 18.602 3.469 -10.506 1.00 72.69 173 ILE A N 1
ATOM 1429 C CA . ILE A 1 173 ? 17.792 3.321 -9.289 1.00 72.69 173 ILE A CA 1
ATOM 1430 C C . ILE A 1 173 ? 18.532 2.317 -8.401 1.00 72.69 173 ILE A C 1
ATOM 1432 O O . ILE A 1 173 ? 18.642 1.152 -8.774 1.00 72.69 173 ILE A O 1
ATOM 1436 N N . SER A 1 174 ? 19.084 2.777 -7.278 1.00 73.69 174 SER A N 1
ATOM 1437 C CA . SER A 1 174 ? 20.007 1.971 -6.469 1.00 73.69 174 SER A CA 1
ATOM 1438 C C . SER A 1 174 ? 19.288 1.100 -5.436 1.00 73.69 174 SER A C 1
ATOM 1440 O O . SER A 1 174 ? 19.821 0.080 -5.000 1.00 73.69 174 SER A O 1
ATOM 1442 N N . ALA A 1 175 ? 18.052 1.477 -5.097 1.00 84.19 175 ALA A N 1
ATOM 1443 C CA . ALA A 1 175 ? 17.258 0.873 -4.040 1.00 84.19 175 ALA A CA 1
ATOM 1444 C C . ALA A 1 175 ? 15.767 0.734 -4.421 1.00 84.19 175 ALA A C 1
ATOM 1446 O O . ALA A 1 175 ? 15.265 1.453 -5.300 1.00 84.19 175 ALA A O 1
ATOM 1447 N N . PRO A 1 176 ? 15.032 -0.189 -3.766 1.00 89.44 176 PRO A N 1
ATOM 1448 C CA . PRO A 1 176 ? 13.574 -0.259 -3.857 1.00 89.44 176 PRO A CA 1
ATOM 1449 C C . PRO A 1 176 ? 12.904 1.053 -3.408 1.00 89.44 176 PRO A C 1
ATOM 1451 O O . PRO A 1 176 ? 13.541 1.869 -2.739 1.00 89.44 176 PRO A O 1
ATOM 1454 N N . PRO A 1 177 ? 11.627 1.278 -3.770 1.00 91.38 177 PRO A N 1
ATOM 1455 C CA . PRO A 1 177 ? 10.916 2.487 -3.369 1.00 91.38 177 PRO A CA 1
ATOM 1456 C C . PRO A 1 177 ? 10.853 2.603 -1.845 1.00 91.38 177 PRO A C 1
ATOM 1458 O O . PRO A 1 177 ? 10.666 1.603 -1.147 1.00 91.38 177 PRO A O 1
ATOM 1461 N N . ASN A 1 178 ? 10.986 3.834 -1.348 1.00 92.56 178 ASN A N 1
ATOM 1462 C CA . ASN A 1 178 ? 10.834 4.129 0.072 1.00 92.56 178 ASN A CA 1
ATOM 1463 C C . ASN A 1 178 ? 9.403 3.800 0.544 1.00 92.56 178 ASN A C 1
ATOM 1465 O O . ASN A 1 178 ? 8.455 3.836 -0.245 1.00 92.56 178 ASN A O 1
ATOM 1469 N N . LEU A 1 179 ? 9.238 3.514 1.835 1.00 95.19 179 LEU A N 1
ATOM 1470 C CA . LEU A 1 179 ? 7.940 3.188 2.433 1.00 95.19 179 LEU A CA 1
ATOM 1471 C C . LEU A 1 179 ? 6.929 4.319 2.213 1.00 95.19 179 LEU A C 1
ATOM 1473 O O . LEU A 1 179 ? 5.806 4.058 1.792 1.00 95.19 179 LEU A O 1
ATOM 1477 N N . ASP A 1 180 ? 7.357 5.573 2.371 1.00 94.44 180 ASP A N 1
ATOM 1478 C CA . ASP A 1 180 ? 6.494 6.744 2.167 1.00 94.44 180 ASP A CA 1
ATOM 1479 C C . ASP A 1 180 ? 5.961 6.834 0.733 1.00 94.44 180 ASP A C 1
ATOM 1481 O O . ASP A 1 180 ? 4.801 7.166 0.515 1.00 94.44 180 ASP A O 1
ATOM 1485 N N . VAL A 1 181 ? 6.787 6.475 -0.255 1.00 94.81 181 VAL A N 1
ATOM 1486 C CA . VAL A 1 181 ? 6.398 6.471 -1.672 1.00 94.81 181 VAL A CA 1
ATOM 1487 C C . VAL A 1 181 ? 5.295 5.440 -1.921 1.00 94.81 181 VAL A C 1
ATOM 1489 O O . VAL A 1 181 ? 4.325 5.716 -2.627 1.00 94.81 181 VAL A O 1
ATOM 1492 N N . LEU A 1 182 ? 5.416 4.256 -1.317 1.00 96.81 182 LEU A N 1
ATOM 1493 C CA . LEU A 1 182 ? 4.408 3.202 -1.424 1.00 96.81 182 LEU A CA 1
ATOM 1494 C C . LEU A 1 182 ? 3.116 3.565 -0.686 1.00 96.81 182 LEU A C 1
ATOM 1496 O O . LEU A 1 182 ? 2.029 3.370 -1.233 1.00 96.81 182 LEU A O 1
ATOM 1500 N N . ALA A 1 183 ? 3.231 4.125 0.518 1.00 97.25 183 ALA A N 1
ATOM 1501 C CA . ALA A 1 183 ? 2.094 4.582 1.307 1.00 97.25 183 ALA A CA 1
ATOM 1502 C C . ALA A 1 183 ? 1.321 5.696 0.583 1.00 97.25 183 ALA A C 1
ATOM 1504 O O . ALA A 1 183 ? 0.095 5.629 0.478 1.00 97.25 183 ALA A O 1
ATOM 1505 N N . HIS A 1 184 ? 2.027 6.677 0.011 1.00 96.69 184 HIS A N 1
ATOM 1506 C CA . HIS A 1 184 ? 1.422 7.734 -0.797 1.00 96.69 184 HIS A CA 1
ATOM 1507 C C . HIS A 1 184 ? 0.747 7.195 -2.052 1.00 96.69 184 HIS A C 1
ATOM 1509 O O . HIS A 1 184 ? -0.365 7.617 -2.346 1.00 96.69 184 HIS A O 1
ATOM 1515 N N . ALA A 1 185 ? 1.357 6.246 -2.764 1.00 97.25 185 ALA A N 1
ATOM 1516 C CA . ALA A 1 185 ? 0.738 5.648 -3.945 1.00 97.25 185 ALA A CA 1
ATOM 1517 C C . ALA A 1 185 ? -0.558 4.889 -3.602 1.00 97.25 185 ALA A C 1
ATOM 1519 O O . ALA A 1 185 ? -1.553 5.014 -4.317 1.00 97.25 185 ALA A O 1
ATOM 1520 N N . LEU A 1 186 ? -0.582 4.148 -2.488 1.00 97.31 186 LEU A N 1
ATOM 1521 C CA . LEU A 1 186 ? -1.795 3.471 -2.020 1.00 97.31 186 LEU A CA 1
ATOM 1522 C C . LEU A 1 186 ? -2.876 4.474 -1.608 1.00 97.31 186 LEU A C 1
ATOM 1524 O O . LEU A 1 186 ? -4.031 4.326 -2.002 1.00 97.31 186 LEU A O 1
ATOM 1528 N N . MET A 1 187 ? -2.519 5.523 -0.868 1.00 97.75 187 MET A N 1
ATOM 1529 C CA . MET A 1 187 ? -3.485 6.555 -0.483 1.00 97.75 187 MET A CA 1
ATOM 1530 C C . MET A 1 187 ? -3.964 7.371 -1.681 1.00 97.75 187 MET A C 1
ATOM 1532 O O . MET A 1 187 ? -5.142 7.701 -1.761 1.00 97.75 187 MET A O 1
ATOM 1536 N N . ALA A 1 188 ? -3.108 7.631 -2.665 1.00 97.56 188 ALA A N 1
ATOM 1537 C CA . ALA A 1 188 ? -3.514 8.268 -3.909 1.00 97.56 188 ALA A CA 1
ATOM 1538 C C . ALA A 1 188 ? -4.523 7.412 -4.680 1.00 97.56 188 ALA A C 1
ATOM 1540 O O . ALA A 1 188 ? -5.470 7.960 -5.241 1.00 97.56 188 ALA A O 1
ATOM 1541 N N . LEU A 1 189 ? -4.379 6.082 -4.655 1.00 96.81 189 LEU A N 1
ATOM 1542 C CA . LEU A 1 189 ? -5.364 5.167 -5.229 1.00 96.81 189 LEU A CA 1
ATOM 1543 C C . LEU A 1 189 ? -6.710 5.275 -4.502 1.00 96.81 189 LEU A C 1
ATOM 1545 O O . LEU A 1 189 ? -7.740 5.416 -5.157 1.00 96.81 189 LEU A O 1
ATOM 1549 N N . VAL A 1 190 ? -6.707 5.279 -3.166 1.00 97.06 190 VAL A N 1
ATOM 1550 C CA . VAL A 1 190 ? -7.925 5.501 -2.363 1.00 97.06 190 VAL A CA 1
ATOM 1551 C C . VAL A 1 190 ? -8.558 6.853 -2.701 1.00 97.06 190 VAL A C 1
ATOM 1553 O O . VAL A 1 190 ? -9.770 6.939 -2.890 1.00 97.06 190 VAL A O 1
ATOM 1556 N N . GLY A 1 191 ? -7.746 7.903 -2.840 1.00 97.12 191 GLY A N 1
ATOM 1557 C CA . GLY A 1 191 ? -8.215 9.234 -3.210 1.00 97.12 191 GLY A CA 1
ATOM 1558 C C . GLY A 1 191 ? -8.800 9.299 -4.623 1.00 97.12 191 GLY A C 1
ATOM 1559 O O . GLY A 1 191 ? -9.820 9.952 -4.837 1.00 97.12 191 GLY A O 1
ATOM 1560 N N . ALA A 1 192 ? -8.209 8.588 -5.584 1.00 96.38 192 ALA A N 1
ATOM 1561 C CA . ALA A 1 192 ? -8.752 8.466 -6.935 1.00 96.38 192 ALA A CA 1
ATOM 1562 C C . ALA A 1 192 ? -10.093 7.716 -6.940 1.00 96.38 192 ALA A C 1
ATOM 1564 O O . ALA A 1 192 ? -11.052 8.184 -7.549 1.00 96.38 192 ALA A O 1
ATOM 1565 N N . LEU A 1 193 ? -10.201 6.615 -6.190 1.00 95.94 193 LEU A N 1
ATOM 1566 C CA . LEU A 1 193 ? -11.465 5.891 -6.025 1.00 95.94 193 LEU A CA 1
ATOM 1567 C C . LEU A 1 193 ? -12.539 6.766 -5.370 1.00 95.94 193 LEU A C 1
ATOM 1569 O O . LEU A 1 193 ? -13.698 6.710 -5.776 1.00 95.94 193 LEU A O 1
ATOM 1573 N N . ALA A 1 194 ? -12.164 7.599 -4.397 1.00 95.81 194 ALA A N 1
ATOM 1574 C CA . ALA A 1 194 ? -13.085 8.513 -3.730 1.00 95.81 194 ALA A CA 1
ATOM 1575 C C . ALA A 1 194 ? -13.597 9.621 -4.664 1.00 95.81 194 ALA A C 1
ATOM 1577 O O . ALA A 1 194 ? -14.765 9.999 -4.558 1.00 95.81 194 ALA A O 1
ATOM 1578 N N . LYS A 1 195 ? -12.758 10.107 -5.594 1.00 94.06 195 LYS A N 1
ATOM 1579 C CA . LYS A 1 195 ? -13.174 11.056 -6.642 1.00 94.06 195 LYS A CA 1
ATOM 1580 C C . LYS A 1 195 ? -14.215 10.451 -7.584 1.00 94.06 195 LYS A C 1
ATOM 1582 O O . LYS A 1 195 ? -15.141 11.157 -7.971 1.00 94.06 195 LYS A O 1
ATOM 1587 N N . ASP A 1 196 ? -14.087 9.166 -7.907 1.00 92.06 196 ASP A N 1
ATOM 1588 C CA . ASP A 1 196 ? -15.079 8.459 -8.716 1.00 92.06 196 ASP A CA 1
ATOM 1589 C C . ASP A 1 196 ? -16.364 8.184 -7.925 1.00 92.06 196 ASP A C 1
ATOM 1591 O O . ASP A 1 196 ? -17.452 8.615 -8.314 1.00 92.06 196 ASP A O 1
ATOM 1595 N N . LYS A 1 197 ? -16.261 7.427 -6.824 1.00 93.25 197 LYS A N 1
ATOM 1596 C CA . LYS A 1 197 ? -17.373 7.096 -5.921 1.00 93.25 197 LYS A CA 1
ATOM 1597 C C . LYS A 1 197 ? -16.861 6.831 -4.508 1.00 93.25 197 LYS A C 1
ATOM 1599 O O . LYS A 1 197 ? -16.138 5.864 -4.274 1.00 93.25 197 LYS A O 1
ATOM 1604 N N . MET A 1 198 ? -17.371 7.589 -3.541 1.00 95.19 198 MET A N 1
ATOM 1605 C CA . MET A 1 198 ? -17.004 7.445 -2.126 1.00 95.19 198 MET A CA 1
ATOM 1606 C C . MET A 1 198 ? -17.207 6.018 -1.581 1.00 95.19 198 MET A C 1
ATOM 1608 O O . MET A 1 198 ? -16.371 5.504 -0.844 1.00 95.19 198 MET A O 1
ATOM 1612 N N . GLU A 1 199 ? -18.283 5.340 -1.990 1.00 94.56 199 GLU A N 1
ATOM 1613 C CA . GLU A 1 199 ? -18.581 3.962 -1.573 1.00 94.56 199 GLU A CA 1
ATOM 1614 C C . GLU A 1 199 ? -17.476 2.972 -1.959 1.00 94.56 199 GLU A C 1
ATOM 1616 O O . GLU A 1 199 ? -17.140 2.089 -1.172 1.00 94.56 199 GLU A O 1
ATOM 1621 N N . LYS A 1 200 ? -16.867 3.140 -3.139 1.00 94.50 200 LYS A N 1
ATOM 1622 C CA . LYS A 1 200 ? -15.767 2.278 -3.593 1.00 94.50 200 LYS A CA 1
ATOM 1623 C C . LYS A 1 200 ? -14.533 2.448 -2.721 1.00 94.50 200 LYS A C 1
ATOM 1625 O O . LYS A 1 200 ? -13.919 1.461 -2.332 1.00 94.50 200 LYS A O 1
ATOM 1630 N N . ALA A 1 201 ? -14.202 3.692 -2.373 1.00 96.00 201 ALA A N 1
ATOM 1631 C CA . ALA A 1 201 ? -13.095 3.973 -1.468 1.00 96.00 201 ALA A CA 1
ATOM 1632 C C . ALA A 1 201 ? -13.328 3.334 -0.090 1.00 96.00 201 ALA A C 1
ATOM 1634 O O . ALA A 1 201 ? -12.431 2.683 0.437 1.00 96.00 201 ALA A O 1
ATOM 1635 N N . HIS A 1 202 ? -14.540 3.441 0.465 1.00 96.00 202 HIS A N 1
ATOM 1636 C CA . HIS A 1 202 ? -14.889 2.805 1.741 1.00 96.00 202 HIS A CA 1
ATOM 1637 C C . HIS A 1 202 ? -14.778 1.276 1.699 1.00 96.00 202 HIS A C 1
ATOM 1639 O O . HIS A 1 202 ? -14.215 0.680 2.618 1.00 96.00 202 HIS A O 1
ATOM 1645 N N . LEU A 1 203 ? -15.276 0.636 0.635 1.00 95.75 203 LEU A N 1
ATOM 1646 C CA . LEU A 1 203 ? -15.144 -0.812 0.450 1.00 95.75 203 LEU A CA 1
ATOM 1647 C C . LEU A 1 203 ? -13.673 -1.226 0.334 1.00 95.75 203 LEU A C 1
ATOM 1649 O O . LEU A 1 203 ? -13.254 -2.162 1.006 1.00 95.75 203 LEU A O 1
ATOM 1653 N N . PHE A 1 204 ? -12.873 -0.478 -0.427 1.00 96.06 204 PHE A N 1
ATOM 1654 C CA . PHE A 1 204 ? -11.440 -0.730 -0.551 1.00 96.06 204 PHE A CA 1
ATOM 1655 C C . PHE A 1 204 ? -10.715 -0.617 0.802 1.00 96.06 204 PHE A C 1
ATOM 1657 O O . PHE A 1 204 ? -9.922 -1.489 1.155 1.00 96.06 204 PHE A O 1
ATOM 1664 N N . ILE A 1 205 ? -11.006 0.423 1.593 1.00 96.62 205 ILE A N 1
ATOM 1665 C CA . ILE A 1 205 ? -10.417 0.602 2.931 1.00 96.62 205 ILE A CA 1
ATOM 1666 C C . ILE A 1 205 ? -10.815 -0.559 3.851 1.00 96.62 205 ILE A C 1
ATOM 1668 O O . ILE A 1 205 ? -9.960 -1.110 4.546 1.00 96.62 205 ILE A O 1
ATOM 1672 N N . ARG A 1 206 ? -12.089 -0.965 3.836 1.00 95.25 206 ARG A N 1
ATOM 1673 C CA . ARG A 1 206 ? -12.583 -2.107 4.617 1.00 95.25 206 ARG A CA 1
ATOM 1674 C C . ARG A 1 206 ? -11.877 -3.411 4.232 1.00 95.25 206 ARG A C 1
ATOM 1676 O O . ARG A 1 206 ? -11.496 -4.171 5.114 1.00 95.25 206 ARG A O 1
ATOM 1683 N N . ASP A 1 207 ? -11.704 -3.667 2.940 1.00 94.81 207 ASP A N 1
ATOM 1684 C CA . ASP A 1 207 ? -11.231 -4.966 2.453 1.00 94.81 207 ASP A CA 1
ATOM 1685 C C . ASP A 1 207 ? -9.701 -5.114 2.541 1.00 94.81 207 ASP A C 1
ATOM 1687 O O . ASP A 1 207 ? -9.209 -6.220 2.765 1.00 94.81 207 ASP A O 1
ATOM 1691 N N . PHE A 1 208 ? -8.937 -4.020 2.424 1.00 94.12 208 PHE A N 1
ATOM 1692 C CA . PHE A 1 208 ? -7.465 -4.079 2.403 1.00 94.12 208 PHE A CA 1
ATOM 1693 C C . PHE A 1 208 ? -6.769 -3.458 3.615 1.00 94.12 208 PHE A C 1
ATOM 1695 O O . PHE A 1 208 ? -5.744 -3.977 4.049 1.00 94.12 208 PHE A O 1
ATOM 1702 N N . ILE A 1 209 ? -7.267 -2.335 4.141 1.00 95.12 209 ILE A N 1
ATOM 1703 C CA . ILE A 1 209 ? -6.609 -1.645 5.263 1.00 95.12 209 ILE A CA 1
ATOM 1704 C C . ILE A 1 209 ? -7.106 -2.232 6.578 1.00 95.12 209 ILE A C 1
ATOM 1706 O O . ILE A 1 209 ? -6.307 -2.615 7.427 1.00 95.12 209 ILE A O 1
ATOM 1710 N N . LEU A 1 210 ? -8.423 -2.353 6.742 1.00 94.12 210 LEU A N 1
ATOM 1711 C CA . LEU A 1 210 ? -9.010 -2.818 7.997 1.00 94.12 210 LEU A CA 1
ATOM 1712 C C . LEU A 1 210 ? -8.700 -4.291 8.287 1.00 94.12 210 LEU A C 1
ATOM 1714 O O . LEU A 1 210 ? -8.558 -4.668 9.448 1.00 94.12 210 LEU A O 1
ATOM 1718 N N . THR A 1 211 ? -8.534 -5.108 7.246 1.00 92.56 211 THR A N 1
ATOM 1719 C CA . THR A 1 211 ? -8.156 -6.522 7.376 1.00 92.56 211 THR A CA 1
ATOM 1720 C C . THR A 1 211 ? -6.790 -6.720 8.019 1.00 92.56 211 THR A C 1
ATOM 1722 O O . THR A 1 211 ? -6.570 -7.762 8.616 1.00 92.56 211 THR A O 1
ATOM 1725 N N . ARG A 1 212 ? -5.903 -5.716 8.033 1.00 91.38 212 ARG A N 1
ATOM 1726 C CA . ARG A 1 212 ? -4.641 -5.813 8.783 1.00 91.38 212 ARG A CA 1
ATOM 1727 C C . ARG A 1 212 ? -4.851 -6.023 10.279 1.00 91.38 212 ARG A C 1
ATOM 1729 O O . ARG A 1 212 ? -4.020 -6.677 10.897 1.00 91.38 212 ARG A O 1
ATOM 1736 N N . LEU A 1 213 ? -5.969 -5.555 10.846 1.00 88.75 213 LEU A N 1
ATOM 1737 C CA . LEU A 1 213 ? -6.289 -5.770 12.261 1.00 88.75 213 LEU A CA 1
ATOM 1738 C C . LEU A 1 213 ? -6.477 -7.243 12.630 1.00 88.75 213 LEU A C 1
ATOM 1740 O O . LEU A 1 213 ? -6.320 -7.567 13.800 1.00 88.75 213 LEU A O 1
ATOM 1744 N N . SER A 1 214 ? -6.813 -8.133 11.686 1.00 86.50 214 SER A N 1
ATOM 1745 C CA . SER A 1 214 ? -6.958 -9.560 12.013 1.00 86.50 214 SER A CA 1
ATOM 1746 C C . SER A 1 214 ? -5.632 -10.232 12.339 1.00 86.50 214 SER A C 1
ATOM 1748 O O . SER A 1 214 ? -5.620 -11.260 13.010 1.00 86.50 214 SER A O 1
ATOM 1750 N N . ASP A 1 215 ? -4.532 -9.666 11.849 1.00 82.00 215 ASP A N 1
ATOM 1751 C CA . ASP A 1 215 ? -3.214 -10.287 11.919 1.00 82.00 215 ASP A CA 1
ATOM 1752 C C . ASP A 1 215 ? -2.427 -9.842 13.159 1.00 82.00 215 ASP A C 1
ATOM 1754 O O . ASP A 1 215 ? -1.300 -10.293 13.357 1.00 82.00 215 ASP A O 1
ATOM 1758 N N . ILE A 1 216 ? -2.994 -8.947 13.975 1.00 85.38 216 ILE A N 1
ATOM 1759 C CA . ILE A 1 216 ? -2.306 -8.289 15.087 1.00 85.38 216 ILE A CA 1
ATOM 1760 C C . ILE A 1 216 ? -3.073 -8.533 16.372 1.00 85.38 216 ILE A C 1
ATOM 1762 O O . ILE A 1 216 ? -4.298 -8.407 16.424 1.00 85.38 216 ILE A O 1
ATOM 1766 N N . ASP A 1 217 ? -2.333 -8.815 17.435 1.00 85.06 217 ASP A N 1
ATOM 1767 C CA . ASP A 1 217 ? -2.898 -8.829 18.771 1.00 85.06 217 ASP A CA 1
ATOM 1768 C C . ASP A 1 217 ? -3.045 -7.388 19.285 1.00 85.06 217 ASP A C 1
ATOM 1770 O O . ASP A 1 217 ? -2.083 -6.620 19.356 1.00 85.06 217 ASP A O 1
ATOM 1774 N N . LEU A 1 218 ? -4.265 -7.001 19.668 1.00 83.75 218 LEU A N 1
ATOM 1775 C CA . LEU A 1 218 ? -4.545 -5.670 20.214 1.00 83.75 218 LEU A CA 1
ATOM 1776 C C . LEU A 1 218 ? -3.711 -5.367 21.465 1.00 83.75 218 LEU A C 1
ATOM 1778 O O . LEU A 1 218 ? -3.435 -4.200 21.739 1.00 83.75 218 LEU A O 1
ATOM 1782 N N . THR A 1 219 ? -3.295 -6.395 22.208 1.00 83.56 219 THR A N 1
ATOM 1783 C CA . THR A 1 219 ? -2.450 -6.234 23.399 1.00 83.56 219 THR A CA 1
ATOM 1784 C C . THR A 1 219 ? -1.020 -5.799 23.072 1.00 83.56 219 THR A C 1
ATOM 1786 O O . THR A 1 219 ? -0.391 -5.134 23.893 1.00 83.56 219 THR A O 1
ATOM 1789 N N . GLU A 1 220 ? -0.514 -6.098 21.871 1.00 85.44 220 GLU A N 1
ATOM 1790 C CA . GLU A 1 220 ? 0.789 -5.600 21.406 1.00 85.44 220 GLU A CA 1
ATOM 1791 C C . GLU A 1 220 ? 0.730 -4.108 21.060 1.00 85.44 220 GLU A C 1
ATOM 1793 O O . GLU A 1 220 ? 1.715 -3.381 21.194 1.00 85.44 220 GLU A O 1
ATOM 1798 N N . LEU A 1 221 ? -0.443 -3.648 20.628 1.00 85.12 221 LEU A N 1
ATOM 1799 C CA . LEU A 1 221 ? -0.671 -2.298 20.122 1.00 85.12 221 LEU A CA 1
ATOM 1800 C C . LEU A 1 221 ? -1.098 -1.333 21.236 1.00 85.12 221 LEU A C 1
ATOM 1802 O O . LEU A 1 221 ? -0.730 -0.157 21.230 1.00 85.12 221 LEU A O 1
ATOM 1806 N N . ILE A 1 222 ? -1.864 -1.832 22.207 1.00 87.06 222 ILE A N 1
ATOM 1807 C CA . ILE A 1 222 ? -2.406 -1.065 23.326 1.00 87.06 222 ILE A CA 1
ATOM 1808 C C . ILE A 1 222 ? -1.803 -1.593 24.626 1.00 87.06 222 ILE A C 1
ATOM 1810 O O . ILE A 1 222 ? -2.184 -2.646 25.136 1.00 87.06 222 ILE A O 1
ATOM 1814 N N . SER A 1 223 ? -0.897 -0.809 25.211 1.00 84.44 223 SER A N 1
ATOM 1815 C CA . SER A 1 223 ? -0.364 -1.100 26.541 1.00 84.44 223 SER A CA 1
ATOM 1816 C C . SER A 1 223 ? -1.344 -0.641 27.619 1.00 84.44 223 SER A C 1
ATOM 1818 O O . SER A 1 223 ? -1.628 0.551 27.752 1.00 84.44 223 SER A O 1
ATOM 1820 N N . ILE A 1 224 ? -1.854 -1.591 28.404 1.00 85.81 224 ILE A N 1
ATOM 1821 C CA . ILE A 1 224 ? -2.723 -1.322 29.552 1.00 85.81 224 ILE A CA 1
ATOM 1822 C C . ILE A 1 224 ? -1.855 -1.380 30.818 1.00 85.81 224 ILE A C 1
ATOM 1824 O O . ILE A 1 224 ? -1.523 -2.477 31.270 1.00 85.81 224 ILE A O 1
ATOM 1828 N N . PRO A 1 225 ? -1.486 -0.237 31.429 1.00 81.81 225 PRO A N 1
ATOM 1829 C CA . PRO A 1 225 ? -0.524 -0.223 32.531 1.00 81.81 225 PRO A CA 1
ATOM 1830 C C . PRO A 1 225 ? -1.041 -0.930 33.792 1.00 81.81 225 PRO A C 1
ATOM 1832 O O . PRO A 1 225 ? -0.268 -1.570 34.493 1.00 81.81 225 PRO A O 1
ATOM 1835 N N . ASN A 1 226 ? -2.345 -0.832 34.080 1.00 86.75 226 ASN A N 1
ATOM 1836 C CA . ASN A 1 226 ? -2.978 -1.417 35.265 1.00 86.75 226 ASN A CA 1
ATOM 1837 C C . ASN A 1 22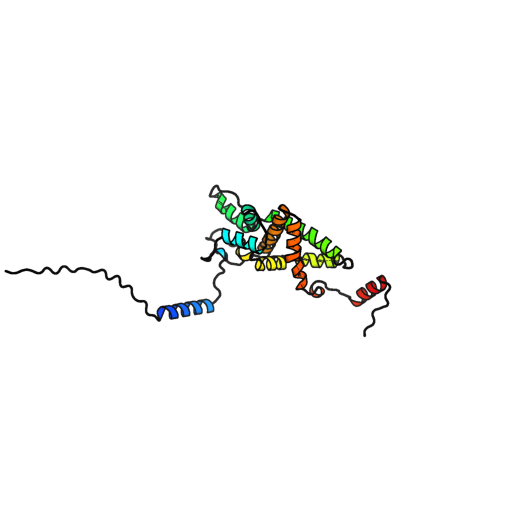6 ? -4.309 -2.095 34.885 1.00 86.75 226 ASN A C 1
ATOM 1839 O O . ASN A 1 226 ? -5.370 -1.477 35.015 1.00 86.75 226 ASN A O 1
ATOM 1843 N N . PRO A 1 227 ? -4.288 -3.358 34.418 1.00 88.81 227 PRO A N 1
ATOM 1844 C CA . PRO A 1 227 ? -5.478 -4.011 33.869 1.00 88.81 227 PRO A CA 1
ATOM 1845 C C . PRO A 1 227 ? -6.522 -4.370 34.935 1.00 88.81 227 PRO A C 1
ATOM 1847 O O . PRO A 1 227 ? -7.716 -4.239 34.686 1.00 88.81 227 PRO A O 1
ATOM 1850 N N . LEU A 1 228 ? -6.099 -4.779 36.138 1.00 89.94 228 LEU A N 1
ATOM 1851 C CA . LEU A 1 228 ? -7.022 -5.191 37.205 1.00 89.94 228 LEU A CA 1
ATOM 1852 C C . LEU A 1 228 ? -7.874 -4.029 37.751 1.00 89.94 228 LEU A C 1
ATOM 1854 O O . LEU A 1 228 ? -9.094 -4.190 37.814 1.00 89.94 228 LEU A O 1
ATOM 1858 N N . PRO A 1 229 ? -7.305 -2.853 38.098 1.00 89.88 229 PRO A N 1
ATOM 1859 C CA . PRO A 1 229 ? -8.112 -1.701 38.504 1.00 89.88 229 PRO A CA 1
ATOM 1860 C C . PRO A 1 229 ? -9.060 -1.218 37.405 1.00 89.88 229 PRO A C 1
ATOM 1862 O O . PRO A 1 229 ? -10.206 -0.881 37.695 1.00 89.88 229 PRO A O 1
ATOM 1865 N N . LEU A 1 230 ? -8.603 -1.220 36.145 1.00 88.81 230 LEU A N 1
ATOM 1866 C CA . LEU A 1 230 ? -9.439 -0.866 34.997 1.00 88.81 230 LEU A CA 1
ATOM 1867 C C . LEU A 1 230 ? -10.642 -1.814 34.892 1.00 88.81 230 LEU A C 1
ATOM 1869 O O . LEU A 1 230 ? -11.782 -1.362 34.814 1.00 88.81 230 LEU A O 1
ATOM 1873 N N . LEU A 1 231 ? -10.395 -3.125 34.963 1.00 90.19 231 LEU A N 1
ATOM 1874 C CA . LEU A 1 231 ? -11.439 -4.146 34.938 1.00 90.19 231 LEU A CA 1
ATOM 1875 C C . LEU A 1 231 ? -12.422 -3.979 36.101 1.00 90.19 231 LEU A C 1
ATOM 1877 O O . LEU A 1 231 ? -13.629 -4.052 35.893 1.00 90.19 231 LEU A O 1
ATOM 1881 N N . GLN A 1 232 ? -11.925 -3.727 37.314 1.00 90.81 232 GLN A N 1
ATOM 1882 C CA . GLN A 1 232 ? -12.779 -3.490 38.476 1.00 90.81 232 GLN A CA 1
ATOM 1883 C C . GLN A 1 232 ? -13.666 -2.252 38.280 1.00 90.81 232 GLN A C 1
ATOM 1885 O O . GLN A 1 232 ? -14.852 -2.312 38.598 1.00 90.81 232 GLN A O 1
ATOM 1890 N N . GLY A 1 233 ? -13.126 -1.166 37.719 1.00 88.62 233 GLY A N 1
ATOM 1891 C CA . GLY A 1 233 ? -13.894 0.034 37.378 1.00 88.62 233 GLY A CA 1
ATOM 1892 C C . GLY A 1 233 ? -14.985 -0.234 36.337 1.00 88.62 233 GLY A C 1
ATOM 1893 O O . GLY A 1 233 ? -16.125 0.194 36.520 1.00 88.62 233 GLY A O 1
ATOM 1894 N N . ILE A 1 234 ? -14.671 -1.004 35.290 1.00 89.31 234 ILE A N 1
ATOM 1895 C CA . ILE A 1 234 ? -15.645 -1.408 34.263 1.00 89.31 234 ILE A CA 1
ATOM 1896 C C . ILE A 1 234 ? -16.749 -2.269 34.890 1.00 89.31 234 ILE A C 1
ATOM 1898 O O . ILE A 1 234 ? -17.928 -1.956 34.737 1.00 89.31 234 ILE A O 1
ATOM 1902 N N . LEU A 1 235 ? -16.393 -3.292 35.672 1.00 91.62 235 LEU A N 1
ATOM 1903 C CA . LEU A 1 235 ? -17.364 -4.166 36.341 1.00 91.62 235 LEU A CA 1
ATOM 1904 C C . LEU A 1 235 ? -18.276 -3.386 37.295 1.00 91.62 235 LEU A C 1
ATOM 1906 O O . LEU A 1 235 ? -19.486 -3.602 37.290 1.00 91.62 235 LEU A O 1
ATOM 1910 N N . GLN A 1 236 ? -17.725 -2.440 38.058 1.00 92.25 236 GLN A N 1
ATOM 1911 C CA . GLN A 1 236 ? -18.512 -1.554 38.920 1.00 92.25 236 GLN A CA 1
ATOM 1912 C C . GLN A 1 236 ? -19.482 -0.683 38.114 1.00 92.25 236 GLN A C 1
ATOM 1914 O O . GLN A 1 236 ? -20.639 -0.549 38.511 1.00 92.25 236 GLN A O 1
ATOM 1919 N N . SER A 1 237 ? -19.047 -0.133 36.974 1.00 89.56 237 SER A N 1
ATOM 1920 C CA . SER A 1 237 ? -19.913 0.662 36.089 1.00 89.56 237 SER A CA 1
ATOM 1921 C C . SER A 1 237 ? -21.055 -0.156 35.474 1.00 89.56 237 SER A C 1
ATOM 1923 O O . SER A 1 237 ? -22.144 0.367 35.256 1.00 89.56 237 SER A O 1
ATOM 1925 N N . GLU A 1 238 ? -20.838 -1.458 35.275 1.00 91.25 238 GLU A N 1
ATOM 1926 C CA . GLU A 1 238 ? -21.843 -2.410 34.793 1.00 91.25 238 GLU A CA 1
ATOM 1927 C C . GLU A 1 238 ? -22.716 -2.999 35.920 1.00 91.25 238 GLU A C 1
ATOM 1929 O O . GLU A 1 238 ? -23.580 -3.838 35.659 1.00 91.25 238 GLU A O 1
ATOM 1934 N N . GLY A 1 239 ? -22.496 -2.598 37.179 1.00 91.88 239 GLY A N 1
ATOM 1935 C CA . GLY A 1 239 ? -23.225 -3.116 38.341 1.00 91.88 239 GLY A CA 1
ATOM 1936 C C . GLY A 1 239 ? -22.862 -4.557 38.723 1.00 91.88 239 GLY A C 1
ATOM 1937 O O . GLY A 1 239 ? -23.661 -5.248 39.357 1.00 91.88 239 GLY A O 1
ATOM 1938 N N . ARG A 1 240 ? -21.678 -5.036 38.329 1.00 92.38 240 ARG A N 1
ATOM 1939 C CA . ARG A 1 240 ? -21.166 -6.382 38.624 1.00 92.38 240 ARG A CA 1
ATOM 1940 C C . ARG A 1 240 ? -20.273 -6.384 39.870 1.00 92.38 240 ARG A C 1
ATOM 1942 O O . ARG A 1 240 ? -19.706 -5.365 40.260 1.00 92.38 240 ARG A O 1
ATOM 1949 N N . GLY A 1 241 ? -20.158 -7.555 40.500 1.00 90.31 241 GLY A N 1
ATOM 1950 C CA . GLY A 1 241 ? -19.252 -7.777 41.631 1.00 90.31 241 GLY A CA 1
ATOM 1951 C C . GLY A 1 241 ? -17.768 -7.692 41.236 1.00 90.31 241 GLY A C 1
ATOM 1952 O O . GLY A 1 241 ? -17.447 -7.690 40.045 1.00 90.31 241 GLY A O 1
ATOM 1953 N N . PRO A 1 242 ? -16.850 -7.615 42.218 1.00 89.69 242 PRO A N 1
ATOM 1954 C CA . PRO A 1 242 ? -15.416 -7.573 41.948 1.00 89.69 242 PRO A CA 1
ATOM 1955 C C . PRO A 1 242 ? -14.935 -8.866 41.262 1.00 89.69 242 PRO A C 1
ATOM 1957 O O . PRO A 1 242 ? -15.512 -9.931 41.489 1.00 89.69 242 PRO A O 1
ATOM 1960 N N . PRO A 1 243 ? -13.881 -8.795 40.431 1.00 90.44 243 PRO A N 1
ATOM 1961 C CA . PRO A 1 243 ? -13.341 -9.974 39.767 1.00 90.44 243 PRO A CA 1
ATOM 1962 C C . PRO A 1 243 ? -12.668 -10.906 40.788 1.00 90.44 243 PRO A C 1
ATOM 1964 O O . PRO A 1 243 ? -11.800 -10.478 41.546 1.00 90.44 243 PRO A O 1
ATOM 1967 N N . GLU A 1 244 ? -13.050 -12.185 40.787 1.00 87.69 244 GLU A N 1
ATOM 1968 C CA . GLU A 1 244 ? -12.440 -13.238 41.608 1.00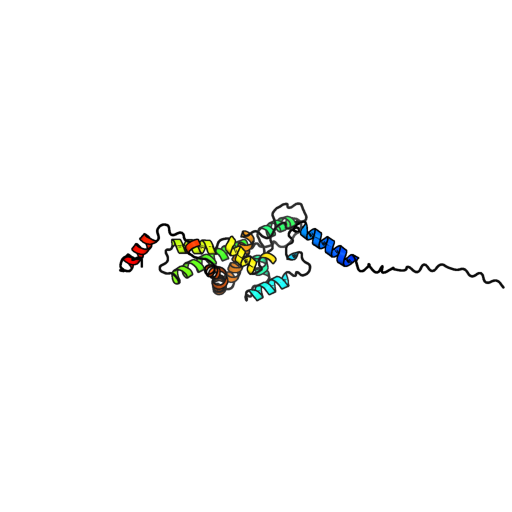 87.69 244 GLU A CA 1
ATOM 1969 C C . GLU A 1 244 ? -11.544 -14.133 40.741 1.00 87.69 244 GLU A C 1
ATOM 1971 O O . GLU A 1 244 ? -11.938 -14.558 39.653 1.00 87.69 244 GLU A O 1
ATOM 1976 N N . THR A 1 245 ? -10.338 -14.444 41.217 1.00 82.75 245 THR A N 1
ATOM 1977 C CA . THR A 1 245 ? -9.444 -15.409 40.565 1.00 82.75 245 THR A CA 1
ATOM 1978 C C . THR A 1 245 ? -9.924 -16.830 40.858 1.00 82.75 245 THR A C 1
ATOM 1980 O O . THR A 1 245 ? -10.059 -17.186 42.030 1.00 82.75 245 THR A O 1
ATOM 1983 N N . ARG A 1 246 ? -10.168 -17.635 39.820 1.00 62.59 246 ARG A N 1
ATOM 1984 C CA . ARG A 1 246 ? -10.465 -19.071 39.941 1.00 62.59 246 ARG A CA 1
ATOM 1985 C C . ARG A 1 246 ? -9.270 -19.922 39.552 1.00 62.59 246 ARG A C 1
ATOM 1987 O O . ARG A 1 246 ? -8.564 -19.514 38.605 1.00 62.59 246 ARG A O 1
#

Solvent-accessible surface area (backbone atoms only — not comparable to full-atom values): 14672 Å² total; per-residue (Å²): 142,82,85,80,83,80,82,75,84,79,83,73,82,76,78,70,77,70,77,73,60,81,64,54,61,61,50,54,48,51,56,50,55,54,52,56,72,75,44,84,76,81,52,70,64,59,71,79,43,90,92,53,54,71,70,61,52,54,52,51,49,33,59,71,75,70,50,89,76,56,69,70,57,54,52,28,23,32,22,34,57,54,29,34,56,57,48,51,64,62,34,78,79,47,99,63,85,83,70,60,53,17,62,67,32,17,56,46,14,50,53,52,49,51,69,48,50,54,59,50,49,47,70,76,41,73,85,59,56,66,71,59,53,50,51,50,53,51,52,59,66,27,44,66,52,33,18,49,51,21,46,75,73,47,45,68,58,67,48,42,69,51,72,90,82,58,96,83,56,93,73,74,54,69,63,81,81,54,46,60,60,33,22,38,33,44,23,6,45,38,19,52,36,37,72,76,38,55,68,56,24,53,52,50,42,53,68,61,51,54,50,55,58,78,81,52,63,64,69,82,75,48,82,69,92,57,58,67,67,52,50,43,52,52,30,51,75,72,74,45,74,78,87,77,92,129

Sequence (246 aa):
MSRLFTLSPVLISCVRHGRRPRFIRPYLRDLYDRRLAQGPEIYRPRKDWLCWNRDSELSAFLSRIGEKLEKDLIEVVLTDRSYSSFWSVKKAESDSKIIQDNSELAALGFSVSENFLYPFLRSVYPQFPEEWIMTIVQYLRSPSELAFIAAHLGIKDIVLYSDQVDYSSNKIISAPPNLDVLAHALMALVGALAKDKMEKAHLFIRDFILTRLSDIDLTELISIPNPLPLLQGILQSEGRGPPETR

Radius of gyration: 30.31 Å; Cα contacts (8 Å, |Δi|>4): 224; chains: 1; bounding box: 72×52×120 Å

Secondary structure (DSSP, 8-state):
---------------------TTHHHHHHHHHHHHHHH-PPPP--GGGSSS--HHHHHHHHHHHHT----HHHHHHHTB-HHHHHHHHHHHTTS--PPPPPSHHHHHHHHHHHHHHHHHHHHHH-TTS-HHHHHHHHHHHT-HHHHHHHHHHTTHHHH-B----S-SSSS----SPPPHHHHHHHHHHHHHHHHHH-HHHHHHHIIIIIGGGGGGS-HHHHS--S-HHHHHHHHHHHTTPPPP---

Organism: NCBI:txid6188

pLDDT: mean 86.14, std 14.08, range [40.62, 97.75]

InterPro domains:
  IPR000999 Ribonuclease III domain [PS50142] (58-198)
  IPR036389 Ribonuclease III, endonuclease domain superfamily [G3DSA:1.10.1520.10] (44-178)
  IPR036389 Ribonuclease III, endonuclease domain superfamily [SSF69065] (52-216)
  IPR055189 Large ribosomal subunit protein mL44, endonuclease domain [PF22935] (53-193)